Protein AF-0000000070521098 (afdb_homodimer)

InterPro domains:
  IPR007110 Immunoglobulin-like domain [PS50835] (28-117)
  IPR013098 Immunoglobulin I-set [PF07679] (31-108)
  IPR013783 Immunoglobulin-like fold [G3DSA:2.60.40.10] (21-126)
  IPR036179 Immunoglobulin-like domain superfamily [SSF48726] (23-109)

pLDDT: mean 86.85, std 20.37, range [24.05, 98.94]

Radius of gyration: 29.9 Å; Cα contacts (8 Å, |Δi|>4): 584; chains: 2; bounding box: 72×135×80 Å

Solvent-accessible surface area (backbone atoms only — not comparable to full-atom values): 15223 Å² total; per-residue (Å²): 140,84,71,87,72,87,82,69,73,84,76,79,76,75,74,74,74,73,72,72,75,74,70,78,76,64,73,45,41,76,75,38,65,52,58,62,64,48,76,45,49,51,59,40,67,48,72,46,46,28,28,36,42,64,54,66,39,51,74,45,42,28,48,72,85,29,47,54,60,78,33,92,87,35,34,37,67,65,50,92,48,88,40,42,56,20,36,27,35,41,48,32,34,59,91,76,55,45,45,37,34,30,53,28,25,18,26,68,41,86,86,62,73,39,47,38,65,51,71,68,16,38,36,44,47,38,71,78,72,80,123,132,94,88,76,88,76,84,80,84,82,78,78,73,75,74,76,74,72,72,74,74,74,70,78,76,63,73,46,41,77,76,38,65,51,58,63,64,48,75,45,49,49,60,41,68,48,71,47,48,28,29,36,42,63,55,66,38,51,75,45,41,26,48,72,84,30,49,53,60,77,32,93,88,34,34,36,68,66,49,91,48,88,39,40,57,21,39,26,35,41,48,31,36,60,90,75,56,45,45,37,34,29,53,31,26,17,27,70,40,86,87,64,73,38,47,37,64,51,70,67,16,38,37,44,48,38,72,76,70,81,120

Secondary structure (DSSP, 8-state):
-------------------------PPPEEEE---SEEEEETT--EEE--EEET--S-EEEEETTEEE--BTTTEEES---TTB-PEEESS--HHHH-EEEEEEE--SSTTT---EEPPPEEEEEEP----/-------------------------PPPEEEE---SEEEEETT--EEE--EEET--S-EEEEETTEEE--BTTTEEES---TTB-PEEESS--HHHH-EEEEEEE--SSTTT---EEPPPEEEEEEP----

Organism: Lasius niger (NCBI:txid67767)

Foldseek 3Di:
DDDDDDPDDDPPPPPPPPPPPPVPQDFKDWPDFFDQEDEDEAQAKDKGWTFIDSAQFDKWKDFPPHTDDADPQAWDQPDPDRRTNMIIGGRDDPVPHFGWMKIWTDGNDPVSPRTDIDGTHGYHYDYPPPD/DDDDDDPPPDPPPPPPPPPPPPVPQDFKDWPDFFDQEDEDEAQAKDKGWTFIDSAQFDKWKDFPPHTDDADPQAWDQPDPDRRTNMIIGGRDDPVPHFGWMKIWTDGNDPVSPRTDIDGTHGYHYDYDPPD

Nearest PDB structures (foldseek):
  5k6p-assembly1_A  TM=8.963E-01  e=3.033E-06  Homo sapiens
  5y32-assembly1_A  TM=8.344E-01  e=8.819E-07  Mus musculus
  3b43-assembly1_A  TM=8.866E-01  e=7.450E-06  Oryctolagus cuniculus
  4y61-assembly1_A  TM=8.317E-01  e=4.249E-06  Mus musculus
  4yfg-assembly1_A  TM=8.232E-01  e=3.033E-05  Mus musculus

Structure (mmCIF, N/CA/C/O backbone):
data_AF-0000000070521098-model_v1
#
loop_
_entity.id
_entity.type
_entity.pdbx_description
1 polymer 'Irregular chiasm c-roughest protein'
#
loop_
_atom_site.group_PDB
_atom_site.id
_atom_site.type_symbol
_atom_site.label_atom_id
_atom_site.label_alt_id
_atom_site.label_comp_id
_atom_site.label_asym_id
_atom_site.label_entity_id
_atom_site.label_seq_id
_atom_site.pdbx_PDB_ins_code
_atom_site.Cartn_x
_atom_site.Cartn_y
_atom_site.Cartn_z
_atom_site.occupancy
_atom_site.B_iso_or_equiv
_atom_site.auth_seq_id
_atom_site.auth_comp_id
_atom_site.auth_asym_id
_atom_site.auth_atom_id
_atom_site.pdbx_PDB_model_num
ATOM 1 N N . MET A 1 1 ? -1.702 -83.625 22.281 1 24.05 1 MET A N 1
ATOM 2 C CA . MET A 1 1 ? -1.131 -82.312 22.078 1 24.05 1 MET A CA 1
ATOM 3 C C . MET A 1 1 ? -1.772 -81.312 23.016 1 24.05 1 MET A C 1
ATOM 5 O O . MET A 1 1 ? -2.932 -81.438 23.406 1 24.05 1 MET A O 1
ATOM 9 N N . THR A 1 2 ? -1.112 -80.25 23.422 1 30.92 2 THR A N 1
ATOM 10 C CA . THR A 1 2 ? -0.896 -79 24.219 1 30.92 2 THR A CA 1
ATOM 11 C C . THR A 1 2 ? -2.008 -78 23.969 1 30.92 2 THR A C 1
ATOM 13 O O . THR A 1 2 ? -2.678 -78.062 22.938 1 30.92 2 THR A O 1
ATOM 16 N N . LEU A 1 3 ? -2.209 -77.062 24.75 1 38.44 3 LEU A N 1
ATOM 17 C CA . LEU A 1 3 ? -2.795 -75.812 25.312 1 38.44 3 LEU A CA 1
ATOM 18 C C . LEU A 1 3 ? -2.611 -74.625 24.375 1 38.44 3 LEU A C 1
ATOM 20 O O . LEU A 1 3 ? -2.943 -73.5 24.719 1 38.44 3 LEU A O 1
ATOM 24 N N . ASP A 1 4 ? -1.768 -74.688 23.359 1 36.88 4 ASP A N 1
ATOM 25 C CA . ASP A 1 4 ? -1.194 -73.375 23.266 1 36.88 4 ASP A CA 1
ATOM 26 C C . ASP A 1 4 ? -2.289 -72.312 23.188 1 36.88 4 ASP A C 1
ATOM 28 O O . ASP A 1 4 ? -3.271 -72.438 22.469 1 36.88 4 ASP A O 1
ATOM 32 N N . ARG A 1 5 ? -2.389 -71.25 24.078 1 36.22 5 ARG A N 1
ATOM 33 C CA . ARG A 1 5 ? -2.984 -70.062 24.578 1 36.22 5 ARG A CA 1
ATOM 34 C C . ARG A 1 5 ? -3.146 -69 23.453 1 36.22 5 ARG A C 1
ATOM 36 O O . ARG A 1 5 ? -3.572 -67.875 23.703 1 36.22 5 ARG A O 1
ATOM 43 N N . SER A 1 6 ? -2.293 -68.812 22.422 1 38.28 6 SER A N 1
ATOM 44 C CA . SER A 1 6 ? -1.889 -67.438 22.125 1 38.28 6 SER A CA 1
ATOM 45 C C . SER A 1 6 ? -3.1 -66.562 21.859 1 38.28 6 SER A C 1
ATOM 47 O O . SER A 1 6 ? -4.082 -67 21.266 1 38.28 6 SER A O 1
ATOM 49 N N . ILE A 1 7 ? -3.219 -65.25 22.484 1 45.84 7 ILE A N 1
ATOM 50 C CA . ILE A 1 7 ? -3.807 -63.938 22.641 1 45.84 7 ILE A CA 1
ATOM 51 C C . ILE A 1 7 ? -3.898 -63.25 21.281 1 45.84 7 ILE A C 1
ATOM 53 O O . ILE A 1 7 ? -4.117 -62.062 21.203 1 45.84 7 ILE A O 1
ATOM 57 N N . VAL A 1 8 ? -3.338 -63.75 20.203 1 39.22 8 VAL A N 1
ATOM 58 C CA . VAL A 1 8 ? -2.859 -62.781 19.25 1 39.22 8 VAL A CA 1
ATOM 59 C C . VAL A 1 8 ? -4.02 -61.875 18.797 1 39.22 8 VAL A C 1
ATOM 61 O O . VAL A 1 8 ? -3.809 -60.875 18.125 1 39.22 8 VAL A O 1
ATOM 64 N N . ARG A 1 9 ? -5.176 -62.312 18.562 1 40.66 9 ARG A N 1
ATOM 65 C CA . ARG A 1 9 ? -5.75 -61.75 17.328 1 40.66 9 ARG A CA 1
ATOM 66 C C . ARG A 1 9 ? -5.703 -60.25 17.344 1 40.66 9 ARG A C 1
ATOM 68 O O . ARG A 1 9 ? -5.23 -59.625 16.375 1 40.66 9 ARG A O 1
ATOM 75 N N . SER A 1 10 ? -6.93 -59.281 17.609 1 53.72 10 SER A N 1
ATOM 76 C CA . SER A 1 10 ? -7.582 -58.344 16.703 1 53.72 10 SER A CA 1
ATOM 77 C C . SER A 1 10 ? -6.996 -56.969 16.844 1 53.72 10 SER A C 1
ATOM 79 O O . SER A 1 10 ? -7.199 -56.281 17.875 1 53.72 10 SER A O 1
ATOM 81 N N . SER A 1 11 ? -5.809 -56.562 16.625 1 53.16 11 SER A N 1
ATOM 82 C CA . SER A 1 11 ? -5.527 -55.125 16.656 1 53.16 11 SER A CA 1
ATOM 83 C C . SER A 1 11 ? -6.559 -54.344 15.859 1 53.16 11 SER A C 1
ATOM 85 O O . SER A 1 11 ? -6.82 -54.656 14.695 1 53.16 11 SER A O 1
ATOM 87 N N . ILE A 1 12 ? -7.527 -53.719 16.312 1 57.03 12 ILE A N 1
ATOM 88 C CA . ILE A 1 12 ? -8.297 -52.562 15.844 1 57.03 12 ILE A CA 1
ATOM 89 C C . ILE A 1 12 ? -7.375 -51.594 15.117 1 57.03 12 ILE A C 1
ATOM 91 O O . ILE A 1 12 ? -6.469 -51 15.719 1 57.03 12 ILE A O 1
ATOM 95 N N . LEU A 1 13 ? -6.965 -51.844 13.859 1 52.81 13 LEU A N 1
ATOM 96 C CA . LEU A 1 13 ? -6.445 -50.812 12.992 1 52.81 13 LEU A CA 1
ATOM 97 C C . LEU A 1 13 ? -7.23 -49.5 13.172 1 52.81 13 LEU A C 1
ATOM 99 O O . LEU A 1 13 ? -8.414 -49.438 12.836 1 52.81 13 LEU A O 1
ATOM 103 N N . LEU A 1 14 ? -6.887 -48.75 14.094 1 55.81 14 LEU A N 1
ATOM 104 C CA . LEU A 1 14 ? -7.262 -47.344 14.148 1 55.81 14 LEU A CA 1
ATOM 105 C C . LEU A 1 14 ? -7.09 -46.656 12.781 1 55.81 14 LEU A C 1
ATOM 107 O O . LEU A 1 14 ? -5.965 -46.375 12.375 1 55.81 14 LEU A O 1
ATOM 111 N N . PHE A 1 15 ? -7.895 -46.969 11.797 1 57.88 15 PHE A N 1
ATOM 112 C CA . PHE A 1 15 ? -8.008 -46.094 10.648 1 57.88 15 PHE A CA 1
ATOM 113 C C . PHE A 1 15 ? -8.016 -44.625 11.094 1 57.88 15 PHE A C 1
ATOM 115 O O . PHE A 1 15 ? -9.039 -44.125 11.555 1 57.88 15 PHE A O 1
ATOM 122 N N . VAL A 1 16 ? -6.941 -44.094 11.555 1 54.34 16 VAL A N 1
ATOM 123 C CA . VAL A 1 16 ? -6.805 -42.656 11.648 1 54.34 16 VAL A CA 1
ATOM 124 C C . VAL A 1 16 ? -7.105 -42 10.289 1 54.34 16 VAL A C 1
ATOM 126 O O . VAL A 1 16 ? -6.266 -42.031 9.391 1 54.34 16 VAL A O 1
ATOM 129 N N . ALA A 1 17 ? -8.422 -42.094 9.781 1 55.03 17 ALA A N 1
ATOM 130 C CA . ALA A 1 17 ? -8.883 -41.156 8.766 1 55.03 17 ALA A CA 1
ATOM 131 C C . ALA A 1 17 ? -8.258 -39.781 8.977 1 55.03 17 ALA A C 1
ATOM 133 O O . ALA A 1 17 ? -8.656 -39.031 9.875 1 55.03 17 ALA A O 1
ATOM 134 N N . CYS A 1 18 ? -7.004 -39.5 8.742 1 56.59 18 CYS A N 1
ATOM 135 C CA . CYS A 1 18 ? -6.445 -38.156 8.57 1 56.59 18 CYS A CA 1
ATOM 136 C C . CYS A 1 18 ? -7.371 -37.281 7.73 1 56.59 18 CYS A C 1
ATOM 138 O O . CYS A 1 18 ? -7.395 -37.406 6.504 1 56.59 18 CYS A O 1
ATOM 140 N N . THR A 1 19 ? -8.648 -37.094 8.117 1 57.31 19 THR A N 1
ATOM 141 C CA . THR A 1 19 ? -9.391 -35.969 7.512 1 57.31 19 THR A CA 1
ATOM 142 C C . THR A 1 19 ? -8.469 -34.781 7.273 1 57.31 19 THR A C 1
ATOM 144 O O . THR A 1 19 ? -8 -34.156 8.227 1 57.31 19 THR A O 1
ATOM 147 N N . TRP A 1 20 ? -7.484 -34.844 6.266 1 54.84 20 TRP A N 1
ATOM 148 C CA . TRP A 1 20 ? -6.891 -33.625 5.738 1 54.84 20 TRP A CA 1
ATOM 149 C C . TRP A 1 20 ? -7.906 -32.5 5.73 1 54.84 20 TRP A C 1
ATOM 151 O O . TRP A 1 20 ? -8.906 -32.562 5.012 1 54.84 20 TRP A O 1
ATOM 161 N N . CYS A 1 21 ? -8.273 -31.859 6.816 1 53.12 21 CYS A N 1
ATOM 162 C CA . CYS A 1 21 ? -9.008 -30.594 6.832 1 53.12 21 CYS A CA 1
ATOM 163 C C . CYS A 1 21 ? -8.523 -29.672 5.719 1 53.12 21 CYS A C 1
ATOM 165 O O . CYS A 1 21 ? -7.438 -29.094 5.805 1 53.12 21 CYS A O 1
ATOM 167 N N . ASN A 1 22 ? -8.75 -30.047 4.465 1 57.38 22 ASN A N 1
ATOM 168 C CA . ASN A 1 22 ? -8.617 -29.031 3.43 1 57.38 22 ASN A CA 1
ATOM 169 C C . ASN A 1 22 ? -9.273 -27.719 3.85 1 57.38 22 ASN A C 1
ATOM 171 O O . ASN A 1 22 ? -10.492 -27.547 3.725 1 57.38 22 ASN A O 1
ATOM 175 N N . SER A 1 23 ? -8.828 -27.109 4.898 1 58.94 23 SER A N 1
ATOM 176 C CA . SER A 1 23 ? -9.32 -25.766 5.18 1 58.94 23 SER A CA 1
ATOM 177 C C . SER A 1 23 ? -9.398 -24.938 3.902 1 58.94 23 SER A C 1
ATOM 179 O O . SER A 1 23 ? -8.375 -24.656 3.273 1 58.94 23 SER A O 1
ATOM 181 N N . VAL A 1 24 ? -10.438 -25.031 3.178 1 62.53 24 VAL A N 1
ATOM 182 C CA . VAL A 1 24 ? -10.695 -24.125 2.064 1 62.53 24 VAL A CA 1
ATOM 183 C C . VAL A 1 24 ? -10.516 -22.672 2.523 1 62.53 24 VAL A C 1
ATOM 185 O O . VAL A 1 24 ? -11.289 -22.188 3.35 1 62.53 24 VAL A O 1
ATOM 188 N N . VAL A 1 25 ? -9.32 -22.234 2.578 1 73.19 25 VAL A N 1
ATOM 189 C CA . VAL A 1 25 ? -9.117 -20.812 2.891 1 73.19 25 VAL A CA 1
ATOM 190 C C . VAL A 1 25 ? -9.703 -19.953 1.78 1 73.19 25 VAL A C 1
ATOM 192 O O . VAL A 1 25 ? -9.312 -20.078 0.616 1 73.19 25 VAL A O 1
ATOM 195 N N . GLY A 1 26 ? -10.805 -19.203 2.061 1 85.94 26 GLY A N 1
ATOM 196 C CA . GLY A 1 26 ? -11.484 -18.359 1.099 1 85.94 26 GLY A CA 1
ATOM 197 C C . GLY A 1 26 ? -10.617 -17.234 0.557 1 85.94 26 GLY A C 1
ATOM 198 O O . GLY A 1 26 ? -9.547 -16.953 1.102 1 85.94 26 GLY A O 1
ATOM 199 N N . GLU A 1 27 ? -10.984 -16.719 -0.645 1 94.5 27 GLU A N 1
ATOM 200 C CA . GLU A 1 27 ? -10.367 -15.523 -1.229 1 94.5 27 GLU A CA 1
ATOM 201 C C . GLU A 1 27 ? -10.75 -14.266 -0.456 1 94.5 27 GLU A C 1
ATOM 203 O O . GLU A 1 27 ? -11.883 -14.141 0.012 1 94.5 27 GLU A O 1
ATOM 208 N N . GLN A 1 28 ? -9.812 -13.383 -0.288 1 97.5 28 GLN A N 1
ATOM 209 C CA . GLN A 1 28 ? -10.117 -12.109 0.356 1 97.5 28 GLN A CA 1
ATOM 210 C C . GLN A 1 28 ? -11.125 -11.305 -0.462 1 97.5 28 GLN A C 1
ATOM 212 O O . GLN A 1 28 ? -11.039 -11.266 -1.691 1 97.5 28 GLN A O 1
ATOM 217 N N . GLN A 1 29 ? -12.039 -10.656 0.168 1 97.94 29 GLN A N 1
ATOM 218 C CA . GLN A 1 29 ? -13.008 -9.797 -0.509 1 97.94 29 GLN A CA 1
ATOM 219 C C . GLN A 1 29 ? -13.477 -8.672 0.406 1 97.94 29 GLN A C 1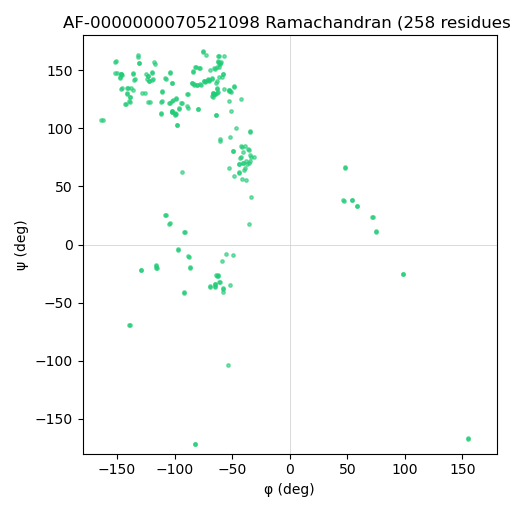
ATOM 221 O O . GLN A 1 29 ? -13.57 -8.852 1.622 1 97.94 29 GLN A O 1
ATOM 226 N N . PHE A 1 30 ? -13.773 -7.531 -0.225 1 98.56 30 PHE A N 1
ATOM 227 C CA . PHE A 1 30 ? -14.336 -6.438 0.557 1 98.56 30 PHE A CA 1
ATOM 228 C C . PHE A 1 30 ? -15.727 -6.801 1.069 1 98.56 30 PHE A C 1
ATOM 230 O O . PHE A 1 30 ? -16.562 -7.305 0.314 1 98.56 30 PHE A O 1
ATOM 237 N N . ILE A 1 31 ? -15.891 -6.594 2.287 1 98.38 31 ILE A N 1
ATOM 238 C CA . ILE A 1 31 ? -17.234 -6.605 2.855 1 98.38 31 ILE A CA 1
ATOM 239 C C . ILE A 1 31 ? -17.812 -5.188 2.852 1 98.38 31 ILE A C 1
ATOM 241 O O . ILE A 1 31 ? -18.984 -4.988 2.566 1 98.38 31 ILE A O 1
ATOM 245 N N . GLU A 1 32 ? -16.938 -4.273 3.215 1 98.62 32 GLU A N 1
ATOM 246 C CA . GLU A 1 32 ? -17.266 -2.852 3.209 1 98.62 32 GLU A CA 1
ATOM 247 C C . GLU A 1 32 ? -16.125 -2.021 2.619 1 98.62 32 GLU A C 1
ATOM 249 O O . GLU A 1 32 ? -14.953 -2.27 2.91 1 98.62 32 GLU A O 1
ATOM 254 N N . LYS A 1 33 ? -16.469 -1.071 1.69 1 98.81 33 LYS A N 1
ATOM 255 C CA . LYS A 1 33 ? -15.547 -0.111 1.092 1 98.81 33 LYS A CA 1
ATOM 256 C C . LYS A 1 33 ? -15.93 1.32 1.458 1 98.81 33 LYS A C 1
ATOM 258 O O . LYS A 1 33 ? -17.062 1.586 1.837 1 98.81 33 LYS A O 1
ATOM 263 N N . PRO A 1 34 ? -14.898 2.199 1.418 1 98.75 34 PRO A N 1
ATOM 264 C CA . PRO A 1 34 ? -15.305 3.59 1.628 1 98.75 34 PRO A CA 1
ATOM 265 C C . PRO A 1 34 ? -16.312 4.07 0.59 1 98.75 34 PRO A C 1
ATOM 267 O O . PRO A 1 34 ? -16.281 3.641 -0.565 1 98.75 34 PRO A O 1
ATOM 270 N N . PRO A 1 35 ? -17.25 4.906 1.051 1 98.5 35 PRO A N 1
ATOM 271 C CA . PRO A 1 35 ? -18.172 5.453 0.048 1 98.5 35 PRO A CA 1
ATOM 272 C C . PRO A 1 35 ? -17.438 6.262 -1.029 1 98.5 35 PRO A C 1
ATOM 274 O O . PRO A 1 35 ? -16.359 6.801 -0.782 1 98.5 3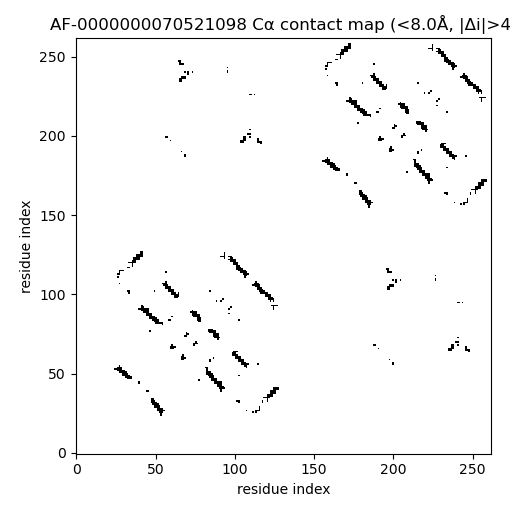5 PRO A O 1
ATOM 277 N N . LEU A 1 36 ? -18.031 6.406 -2.232 1 98.69 36 LEU A N 1
ATOM 278 C CA . LEU A 1 36 ? -17.422 7.09 -3.367 1 98.69 36 LEU A CA 1
ATOM 279 C C . LEU A 1 36 ? -17.203 8.57 -3.059 1 98.69 36 LEU A C 1
ATOM 281 O O . LEU A 1 36 ? -16.328 9.203 -3.652 1 98.69 36 LEU A O 1
ATOM 285 N N . TYR A 1 37 ? -18.047 9.055 -2.154 1 98.81 37 TYR A N 1
ATOM 286 C CA . TYR A 1 37 ? -17.969 10.469 -1.777 1 98.81 37 TYR A CA 1
ATOM 287 C C . TYR A 1 37 ? -18.328 10.656 -0.307 1 98.81 37 TYR A C 1
ATOM 289 O O . TYR A 1 37 ? -19.297 10.062 0.185 1 98.81 37 TYR A O 1
ATOM 297 N N . GLN A 1 38 ? -17.516 11.453 0.404 1 98.5 38 GLN A N 1
ATOM 298 C CA . GLN A 1 38 ? -17.766 11.844 1.786 1 98.5 38 GLN A CA 1
ATOM 299 C C . GLN A 1 38 ? -17.281 13.258 2.053 1 98.5 38 GLN A C 1
ATOM 301 O O . GLN A 1 38 ? -16.25 13.68 1.51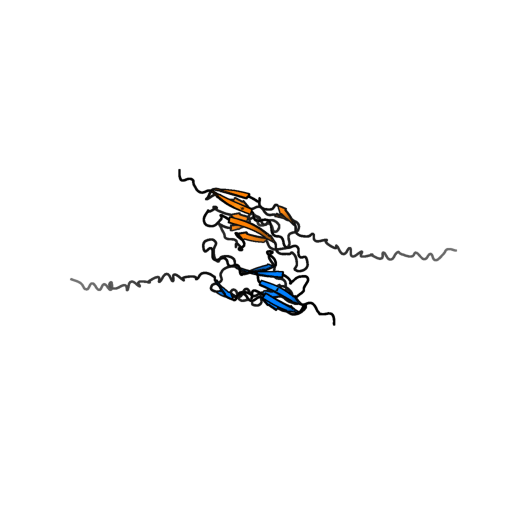 1 98.5 38 GLN A O 1
ATOM 306 N N . GLU A 1 39 ? -17.969 13.992 2.896 1 98.56 39 GLU A N 1
ATOM 307 C CA . GLU A 1 39 ? -17.531 15.312 3.359 1 98.56 39 GLU A CA 1
ATOM 308 C C . GLU A 1 39 ? -17.344 15.328 4.871 1 98.56 39 GLU A C 1
ATOM 310 O O . GLU A 1 39 ? -18.047 14.633 5.602 1 98.56 39 GLU A O 1
ATOM 315 N N . VAL A 1 40 ? -16.422 16.125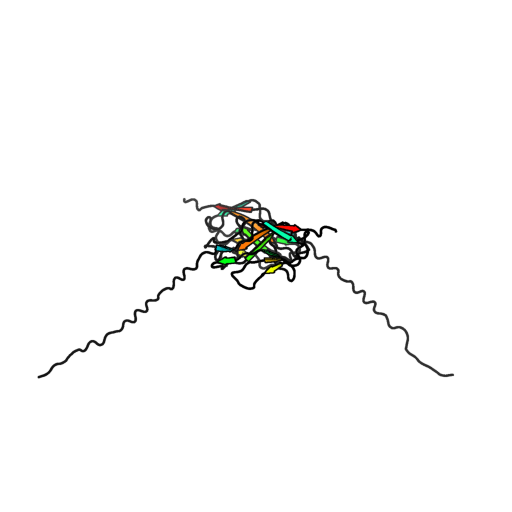 5.277 1 98.69 40 VAL A N 1
ATOM 316 C CA . VAL A 1 40 ? -16.172 16.281 6.707 1 98.69 40 VAL A CA 1
ATOM 317 C C . VAL A 1 40 ? -15.719 17.719 6.984 1 98.69 40 VAL A C 1
ATOM 319 O O . VAL A 1 40 ? -15.031 18.328 6.16 1 98.69 40 VAL A O 1
ATOM 322 N N . SER A 1 41 ? -16.125 18.266 8.094 1 98.12 41 SER A N 1
ATOM 323 C CA . SER A 1 41 ? -15.672 19.609 8.484 1 98.12 41 SER A CA 1
ATOM 324 C C . SER A 1 41 ? -14.227 19.578 8.977 1 98.12 41 SER A C 1
ATOM 326 O O . SER A 1 41 ? -13.828 18.672 9.711 1 98.12 41 SER A O 1
ATOM 328 N N . SER A 1 42 ? -13.5 20.672 8.562 1 97.94 42 SER A N 1
ATOM 329 C CA . SER A 1 42 ? -12.141 20.797 9.078 1 97.94 42 SER A CA 1
ATOM 330 C C . SER A 1 42 ? -12.117 20.719 10.602 1 97.94 42 SER A C 1
ATOM 332 O O . SER A 1 42 ? -12.961 21.297 11.273 1 97.94 42 SER A O 1
ATOM 334 N N . GLY A 1 43 ? -11.172 19.891 11.117 1 97.94 43 GLY A N 1
ATOM 335 C CA . GLY A 1 43 ? -11.031 19.75 12.555 1 97.94 43 GLY A CA 1
ATOM 336 C C . GLY A 1 43 ? -11.719 18.516 13.109 1 97.94 43 GLY A C 1
ATOM 337 O O . GLY A 1 43 ? -11.422 18.078 14.219 1 97.94 43 GLY A O 1
ATOM 338 N N . ASP A 1 44 ? -12.773 17.984 12.43 1 98.5 44 ASP A N 1
ATOM 339 C CA . ASP A 1 44 ? -13.492 16.812 12.883 1 98.5 44 ASP A CA 1
ATOM 340 C C . ASP A 1 44 ? -12.758 15.531 12.492 1 98.5 44 ASP A C 1
ATOM 342 O O . ASP A 1 44 ? -12 15.508 11.516 1 98.5 44 ASP A O 1
ATOM 346 N N . ASP A 1 45 ? -12.984 14.492 13.289 1 98.75 45 ASP A N 1
ATOM 347 C CA . ASP A 1 45 ? -12.508 13.172 12.906 1 98.75 45 ASP A CA 1
ATOM 348 C C . ASP A 1 45 ? -13.414 12.539 11.859 1 98.75 45 ASP A C 1
ATOM 350 O O . ASP A 1 45 ? -14.609 12.82 11.812 1 98.75 45 ASP A O 1
ATOM 354 N N . VAL A 1 46 ? -12.883 11.703 11.055 1 98.81 46 VAL A N 1
ATOM 355 C CA . VAL A 1 46 ? -13.68 10.977 10.078 1 98.81 46 VAL A CA 1
ATOM 356 C C . VAL A 1 46 ? -13.094 9.586 9.859 1 98.81 46 VAL A C 1
ATOM 358 O O . VAL A 1 46 ? -11.875 9.398 9.961 1 98.81 46 VAL A O 1
ATOM 361 N N . GLN A 1 47 ? -13.938 8.641 9.602 1 98.81 47 GLN A N 1
ATOM 362 C CA . GLN A 1 47 ? -13.5 7.285 9.281 1 98.81 47 GLN A CA 1
ATOM 363 C C . GLN A 1 47 ? -13.773 6.945 7.824 1 98.81 47 GLN A C 1
ATOM 365 O O . GLN A 1 47 ? -14.859 7.238 7.305 1 98.81 47 GLN A O 1
ATOM 370 N N . LEU A 1 48 ? -12.812 6.414 7.18 1 98.88 48 LEU A N 1
ATOM 371 C CA . LEU A 1 48 ? -13.008 5.754 5.895 1 98.88 48 LEU A CA 1
ATOM 372 C C . LEU A 1 48 ? -13.117 4.242 6.07 1 98.88 48 LEU A C 1
ATOM 374 O O . LEU A 1 48 ? -12.109 3.557 6.242 1 98.88 48 LEU A O 1
ATOM 378 N N . ARG A 1 49 ? -14.32 3.744 6 1 98.69 49 ARG A N 1
ATOM 379 C CA . ARG A 1 49 ? -14.609 2.354 6.34 1 98.69 49 ARG A CA 1
ATOM 380 C C . ARG A 1 49 ? -14.094 1.408 5.262 1 98.69 49 ARG A C 1
ATOM 382 O O . ARG A 1 49 ? -14.219 1.688 4.066 1 98.69 49 ARG A O 1
ATOM 389 N N . CYS A 1 50 ? -13.562 0.303 5.684 1 98.81 50 CYS A N 1
ATOM 390 C CA . CYS A 1 50 ? -13.023 -0.736 4.812 1 98.81 50 CYS A CA 1
ATOM 391 C C . CYS A 1 50 ? -12.844 -2.045 5.574 1 98.81 50 CYS A C 1
ATOM 393 O O . CYS A 1 50 ? -11.953 -2.16 6.418 1 98.81 50 CYS A O 1
ATOM 395 N N . THR A 1 51 ? -13.656 -2.994 5.332 1 98.75 51 THR A N 1
ATOM 396 C CA . THR A 1 51 ? -13.555 -4.297 5.984 1 98.75 51 THR A CA 1
ATOM 397 C C . THR A 1 51 ? -13.438 -5.41 4.949 1 98.75 51 THR A C 1
ATOM 399 O O . THR A 1 51 ? -14.039 -5.328 3.873 1 98.75 51 THR A O 1
ATOM 402 N N . VAL A 1 52 ? -12.688 -6.414 5.27 1 98.5 52 VAL A N 1
ATOM 403 C CA . VAL A 1 52 ? -12.336 -7.453 4.309 1 98.5 52 VAL A CA 1
ATOM 404 C C . VAL A 1 52 ? -12.641 -8.828 4.898 1 98.5 52 VAL A C 1
ATOM 406 O O . VAL A 1 52 ? -12.25 -9.125 6.027 1 98.5 52 VAL A O 1
ATOM 409 N N . GLN A 1 53 ? -13.312 -9.617 4.168 1 97.62 53 GLN A N 1
ATOM 410 C CA . GLN A 1 53 ? -13.547 -11.016 4.512 1 97.62 53 GLN A CA 1
ATOM 411 C C . GLN A 1 53 ? -12.344 -11.883 4.145 1 97.62 53 GLN A C 1
ATOM 413 O O . GLN A 1 53 ? -11.742 -11.711 3.08 1 97.62 53 GLN A O 1
ATOM 418 N N . ASP A 1 54 ? -11.945 -12.875 5.117 1 96.88 54 ASP A N 1
ATOM 419 C CA . ASP A 1 54 ? -10.859 -13.828 4.91 1 96.88 54 ASP A CA 1
ATOM 420 C C . ASP A 1 54 ? -9.539 -13.102 4.648 1 96.88 54 ASP A C 1
ATOM 422 O O . ASP A 1 54 ? -8.758 -13.508 3.783 1 96.88 54 ASP A O 1
ATOM 426 N N . LYS A 1 55 ? -9.375 -12.008 5.238 1 97.44 55 LYS A N 1
ATOM 427 C CA . LYS A 1 55 ? -8.195 -11.188 5.008 1 97.44 55 LYS A CA 1
ATOM 428 C C . LYS A 1 55 ? -6.93 -11.898 5.492 1 97.44 55 LYS A C 1
ATOM 430 O O . LYS A 1 55 ? -6.855 -12.32 6.648 1 97.44 55 LYS A O 1
ATOM 435 N N . ARG A 1 56 ? -5.941 -11.977 4.68 1 96.81 56 ARG A N 1
ATOM 436 C CA . ARG A 1 56 ? -4.648 -12.547 5.047 1 96.81 56 ARG A CA 1
ATOM 437 C C . ARG A 1 56 ? -3.51 -11.594 4.688 1 96.81 56 ARG A C 1
ATOM 439 O O . ARG A 1 56 ? -2.408 -11.703 5.234 1 96.81 56 ARG A O 1
ATOM 446 N N . GLY A 1 57 ? -3.828 -10.672 3.719 1 97.38 57 GLY A N 1
ATOM 447 C CA . GLY A 1 57 ? -2.826 -9.695 3.322 1 97.38 57 GLY A CA 1
ATOM 448 C C . GLY A 1 57 ? -2.754 -8.5 4.254 1 97.38 57 GLY A C 1
ATOM 449 O O . GLY A 1 57 ? -3.322 -8.523 5.348 1 97.38 57 GLY A O 1
ATOM 450 N N . GLN A 1 58 ? -1.984 -7.516 3.846 1 97 58 GLN A N 1
ATOM 451 C CA . GLN A 1 58 ? -1.765 -6.312 4.641 1 97 58 GLN A CA 1
ATOM 452 C C . GLN A 1 58 ? -2.596 -5.148 4.113 1 97 58 GLN A C 1
ATOM 454 O O . GLN A 1 58 ? -2.713 -4.961 2.9 1 97 58 GLN A O 1
ATOM 459 N N . CYS A 1 59 ? -3.166 -4.395 5.031 1 98.25 59 CYS A N 1
ATOM 460 C CA . CYS A 1 59 ? -3.928 -3.199 4.684 1 98.25 59 CYS A CA 1
ATOM 461 C C . CYS A 1 59 ? -2.998 -2.041 4.348 1 98.25 59 CYS A C 1
ATOM 463 O O . CYS A 1 59 ? -2.01 -1.808 5.043 1 98.25 59 CYS A O 1
ATOM 465 N N . ILE A 1 60 ? -3.361 -1.319 3.295 1 98 60 ILE A N 1
ATOM 466 C CA . ILE A 1 60 ? -2.625 -0.138 2.859 1 98 60 ILE A CA 1
ATOM 467 C C . ILE A 1 60 ? -3.604 0.947 2.414 1 98 60 ILE A C 1
ATOM 469 O O . ILE A 1 60 ? -4.59 0.66 1.731 1 98 60 ILE A O 1
ATOM 473 N N . TRP A 1 61 ? -3.371 2.111 2.836 1 98.56 61 TRP A N 1
ATOM 474 C CA . TRP A 1 61 ? -4.148 3.234 2.326 1 98.56 61 TRP A CA 1
ATOM 475 C C . TRP A 1 61 ? -3.307 4.105 1.401 1 98.56 61 TRP A C 1
ATOM 477 O O . TRP A 1 61 ? -2.119 4.324 1.653 1 98.56 61 TRP A O 1
ATOM 487 N N . GLN A 1 62 ? -3.957 4.566 0.39 1 98.38 62 GLN A N 1
ATOM 488 C CA . GLN A 1 62 ? -3.359 5.559 -0.497 1 98.38 62 GLN A CA 1
ATOM 489 C C . GLN A 1 62 ? -4.227 6.809 -0.586 1 98.38 62 GLN A C 1
ATOM 491 O O . GLN A 1 62 ? -5.453 6.734 -0.464 1 98.38 62 GLN A O 1
ATOM 496 N N . LYS A 1 63 ? -3.564 7.879 -0.706 1 98.62 63 LYS A N 1
ATOM 497 C CA . LYS A 1 63 ? -4.215 9.133 -1.073 1 98.62 63 LYS A CA 1
ATOM 498 C C . LYS A 1 63 ? -3.619 9.703 -2.355 1 98.62 63 LYS A C 1
ATOM 500 O O . LYS A 1 63 ? -2.404 9.906 -2.449 1 98.62 63 LYS A O 1
ATOM 505 N N . ASP A 1 64 ? -4.5 9.922 -3.369 1 97.81 64 ASP A N 1
ATOM 506 C CA . ASP A 1 64 ? -4.059 10.453 -4.656 1 97.81 64 ASP A CA 1
ATOM 507 C C . ASP A 1 64 ? -2.932 9.609 -5.242 1 97.81 64 ASP A C 1
ATOM 509 O O . ASP A 1 64 ? -1.928 10.148 -5.715 1 97.81 64 ASP A O 1
ATOM 513 N N . ARG A 1 65 ? -3.002 8.344 -5.09 1 96.44 65 ARG A N 1
ATOM 514 C CA . ARG A 1 65 ? -2.141 7.324 -5.676 1 96.44 65 ARG A CA 1
ATOM 515 C C . ARG A 1 65 ? -0.758 7.34 -5.035 1 96.44 65 ARG A C 1
ATOM 517 O O . ARG A 1 65 ? 0.215 6.875 -5.633 1 96.44 65 ARG A O 1
ATOM 524 N N . ARG A 1 66 ? -0.725 7.844 -3.859 1 97.69 66 ARG A N 1
ATOM 525 C CA . ARG A 1 66 ? 0.469 7.766 -3.023 1 97.69 66 ARG A CA 1
ATOM 526 C C . ARG A 1 66 ? 0.167 7.07 -1.7 1 97.69 66 ARG A C 1
ATOM 528 O O . ARG A 1 66 ? -0.89 7.289 -1.104 1 97.69 66 ARG A O 1
ATOM 535 N N . PRO A 1 67 ? 1.121 6.211 -1.218 1 98.38 67 PRO A N 1
ATOM 536 C CA . PRO A 1 67 ? 0.85 5.484 0.023 1 98.38 67 PRO A CA 1
ATOM 537 C C . PRO A 1 67 ? 0.87 6.387 1.254 1 98.38 67 PRO A C 1
ATOM 539 O O . PRO A 1 67 ? 1.682 7.312 1.331 1 98.38 67 PRO A O 1
ATOM 542 N N . VAL A 1 68 ? 0.003 6.121 2.141 1 98.56 68 VAL A N 1
ATOM 543 C CA . VAL A 1 68 ? -0.096 6.879 3.383 1 98.56 68 VAL A CA 1
ATOM 544 C C . VAL A 1 68 ? 0.323 6.004 4.562 1 98.56 68 VAL A C 1
ATOM 546 O O . VAL A 1 68 ? -0.211 4.906 4.75 1 98.56 68 VAL A O 1
ATOM 549 N N . GLY A 1 69 ? 1.289 6.449 5.281 1 97.75 69 GLY A N 1
ATOM 550 C CA . GLY A 1 69 ? 1.666 5.758 6.504 1 97.75 69 GLY A CA 1
ATOM 551 C C . GLY A 1 69 ? 0.817 6.152 7.695 1 97.75 69 GLY A C 1
ATOM 552 O O . GLY A 1 69 ? 0.371 7.297 7.797 1 97.75 69 GLY A O 1
ATOM 553 N N . MET A 1 70 ? 0.654 5.195 8.594 1 97.5 70 MET A N 1
ATOM 554 C CA . MET A 1 70 ? -0.045 5.488 9.836 1 97.5 70 MET A CA 1
ATOM 555 C C . MET A 1 70 ? 0.765 6.453 10.703 1 97.5 70 MET A C 1
ATOM 557 O O . MET A 1 70 ? 1.997 6.414 10.695 1 97.5 70 MET A O 1
ATOM 561 N N . HIS A 1 71 ? 0.005 7.309 11.336 1 97.5 71 HIS A N 1
ATOM 562 C CA . HIS A 1 71 ? 0.601 8.336 12.18 1 97.5 71 HIS A CA 1
ATOM 563 C C . HIS A 1 71 ? -0.242 8.578 13.43 1 97.5 71 HIS A C 1
ATOM 565 O O . HIS A 1 71 ? -1.397 9 13.328 1 97.5 71 HIS A O 1
ATOM 571 N N . PRO A 1 72 ? 0.432 8.359 14.594 1 96.62 72 PRO A N 1
ATOM 572 C CA . PRO A 1 72 ? -0.339 8.648 15.812 1 96.62 72 PRO A CA 1
ATOM 573 C C . PRO A 1 72 ? -0.954 10.047 15.797 1 96.62 72 PRO A C 1
ATOM 575 O O . PRO A 1 72 ? -0.294 11.016 15.406 1 96.62 72 PRO A O 1
ATOM 578 N N . GLU A 1 73 ? -2.227 10.117 16.125 1 97.19 73 GLU A N 1
ATOM 579 C CA . GLU A 1 73 ? -2.992 11.344 16.281 1 97.19 73 GLU A CA 1
ATOM 580 C C . GLU A 1 73 ? -3.326 11.969 14.938 1 97.19 73 GLU A C 1
ATOM 582 O O . GLU A 1 73 ? -3.73 13.133 14.867 1 97.19 73 GLU A O 1
ATOM 587 N N . LYS A 1 74 ? -3.111 11.273 13.859 1 98.69 74 LYS A N 1
ATOM 588 C CA . LYS A 1 74 ? -3.486 11.82 12.562 1 98.69 74 LYS A CA 1
ATOM 589 C C . LYS A 1 74 ? -4.121 10.75 11.68 1 98.69 74 LYS A C 1
ATOM 591 O O . LYS A 1 74 ? -5.293 10.859 11.312 1 98.69 74 LYS A O 1
ATOM 596 N N . TYR A 1 75 ? -3.32 9.727 11.203 1 98.62 75 TYR A N 1
ATOM 597 C CA . TYR A 1 75 ? -3.795 8.57 10.453 1 98.62 75 TYR A CA 1
ATOM 598 C C . TYR A 1 75 ? -3.656 7.293 11.273 1 98.62 75 TYR A C 1
ATOM 600 O O . TYR A 1 75 ? -2.545 6.801 11.484 1 98.62 75 TYR A O 1
ATOM 608 N N . GLU A 1 76 ? -4.836 6.699 11.648 1 98.44 76 GLU A N 1
ATOM 609 C CA . GLU A 1 76 ? -4.812 5.551 12.547 1 98.44 76 GLU A CA 1
ATOM 610 C C . GLU A 1 76 ? -5.777 4.465 12.078 1 98.44 76 GLU A C 1
ATOM 612 O O . GLU A 1 76 ? -6.801 4.758 11.461 1 98.44 76 GLU A O 1
ATOM 617 N N . TRP A 1 77 ? -5.359 3.209 12.359 1 98.38 77 TRP A N 1
ATOM 618 C CA . TRP A 1 77 ? -6.363 2.162 12.211 1 98.38 77 TRP A CA 1
ATOM 619 C C . TRP A 1 77 ? -7.516 2.367 13.188 1 98.38 77 TRP A C 1
ATOM 621 O O . TRP A 1 77 ? -7.293 2.611 14.375 1 98.38 77 TRP A O 1
ATOM 631 N N . ALA A 1 78 ? -8.734 2.305 12.633 1 97.94 78 ALA A N 1
ATOM 632 C CA . ALA A 1 78 ? -9.898 2.533 13.484 1 97.94 78 ALA A CA 1
ATOM 633 C C . ALA A 1 78 ? -10.023 1.444 14.547 1 97.94 78 ALA A C 1
ATOM 635 O O . ALA A 1 78 ? -10.5 1.702 15.656 1 97.94 78 ALA A O 1
ATOM 636 N N . SER A 1 79 ? -9.641 0.266 14.023 1 93.31 79 SER A N 1
ATOM 637 C CA . SER A 1 79 ? -9.695 -0.842 14.969 1 93.31 79 SER A CA 1
ATOM 638 C C . SER A 1 79 ? -8.406 -1.658 14.945 1 93.31 79 SER A C 1
ATOM 640 O O . SER A 1 79 ? -7.551 -1.44 14.086 1 93.31 79 SER A O 1
ATOM 642 N N . GLY A 1 80 ? -8.133 -2.398 15.836 1 82.44 80 GLY A N 1
ATOM 643 C CA . GLY A 1 80 ? -6.969 -3.273 15.898 1 82.44 80 GLY A CA 1
ATOM 644 C C . GLY A 1 80 ? -7.238 -4.664 15.352 1 82.44 80 GLY A C 1
ATOM 645 O O . GLY A 1 80 ? -6.387 -5.551 15.445 1 82.44 80 GLY A O 1
ATOM 646 N N . ARG A 1 81 ? -8.383 -4.785 14.711 1 86.31 81 ARG A N 1
ATOM 647 C CA . ARG A 1 81 ? -8.719 -6.098 14.164 1 86.31 81 ARG A CA 1
ATOM 648 C C . ARG A 1 81 ? -8.086 -6.293 12.789 1 86.31 81 ARG A C 1
ATOM 650 O O . ARG A 1 81 ? -8.125 -5.395 11.945 1 86.31 81 ARG A O 1
ATOM 657 N N . GLY A 1 82 ? -7.578 -7.465 12.531 1 86.69 82 GLY A N 1
ATOM 658 C CA . GLY A 1 82 ? -6.855 -7.785 11.305 1 86.69 82 GLY A CA 1
ATOM 659 C C . GLY A 1 82 ? -7.703 -7.637 10.055 1 86.69 82 GLY A C 1
ATOM 660 O O . GLY A 1 82 ? -7.199 -7.25 9 1 86.69 82 GLY A O 1
ATOM 661 N N . SER A 1 83 ? -9.016 -7.91 10.188 1 94.44 83 SER A N 1
ATOM 662 C CA . SER A 1 83 ? -9.906 -7.879 9.031 1 94.44 83 SER A CA 1
ATOM 663 C C . SER A 1 83 ? -10.461 -6.477 8.789 1 94.44 83 SER A C 1
ATOM 665 O O . SER A 1 83 ? -11.117 -6.223 7.781 1 94.44 83 SER A O 1
ATOM 667 N N . ASP A 1 84 ? -10.25 -5.676 9.711 1 98.38 84 ASP A N 1
ATOM 668 C CA . ASP A 1 84 ? -10.734 -4.305 9.633 1 98.38 84 ASP A CA 1
ATOM 669 C C . ASP A 1 84 ? -9.625 -3.348 9.211 1 98.38 84 ASP A C 1
ATOM 671 O O . ASP A 1 84 ? -8.711 -3.061 10 1 98.38 84 ASP A O 1
ATOM 675 N N . CYS A 1 85 ? -9.742 -2.76 7.938 1 98.62 85 CYS A N 1
ATOM 676 C CA . CYS A 1 85 ? -8.758 -1.855 7.355 1 98.62 85 CYS A CA 1
ATOM 677 C C . CYS A 1 85 ? -9.242 -0.411 7.418 1 98.62 85 CYS A C 1
ATOM 679 O O . CYS A 1 85 ? -8.711 0.456 6.719 1 98.62 85 CYS A O 1
ATOM 681 N N . THR A 1 86 ? -10.203 -0.134 8.273 1 98.88 86 THR A N 1
ATOM 682 C CA . THR A 1 86 ? -10.789 1.2 8.367 1 98.88 86 THR A CA 1
ATOM 683 C C . THR A 1 86 ? -9.742 2.217 8.82 1 98.88 86 THR A C 1
ATOM 685 O O . THR A 1 86 ? -8.977 1.955 9.75 1 98.88 86 THR A O 1
ATOM 688 N N . LEU A 1 87 ? -9.711 3.357 8.125 1 98.81 87 LEU A N 1
ATOM 689 C CA . LEU A 1 87 ? -8.805 4.445 8.469 1 98.81 87 LEU A CA 1
ATOM 690 C C . LEU A 1 87 ? -9.516 5.512 9.289 1 98.81 87 LEU A C 1
ATOM 692 O O . LEU A 1 87 ? -10.594 5.984 8.906 1 98.81 87 LEU A O 1
ATOM 696 N N . LEU A 1 88 ? -8.961 5.805 10.406 1 98.88 88 LEU A N 1
ATOM 697 C CA . LEU A 1 88 ? -9.383 6.965 11.18 1 98.88 88 LEU A CA 1
ATOM 698 C C . LEU A 1 88 ? -8.484 8.164 10.891 1 98.88 88 LEU A C 1
ATOM 700 O O . LEU A 1 88 ? -7.277 8.117 11.133 1 98.88 88 LEU A O 1
ATOM 704 N N . ILE A 1 89 ? -9.023 9.219 10.336 1 98.88 89 ILE A N 1
ATOM 705 C CA . ILE A 1 89 ? -8.328 10.484 10.117 1 98.88 89 ILE A CA 1
ATOM 706 C C . ILE A 1 89 ? -8.695 11.469 11.227 1 98.88 89 ILE A C 1
ATOM 708 O O . ILE A 1 89 ? -9.844 11.891 11.336 1 98.88 89 ILE A O 1
ATOM 712 N N . ARG A 1 90 ? -7.691 11.773 12.055 1 98.81 90 ARG A N 1
ATOM 713 C CA . ARG A 1 90 ? -7.91 12.711 13.156 1 98.81 90 ARG A CA 1
ATOM 714 C C . ARG A 1 90 ? -7.793 14.156 12.68 1 98.81 90 ARG A C 1
ATOM 716 O O . ARG A 1 90 ? -6.918 14.477 11.875 1 98.81 90 ARG A O 1
ATOM 723 N N . ARG A 1 91 ? -8.703 15.008 13.148 1 98.25 91 ARG A N 1
ATOM 724 C CA . ARG A 1 91 ? -8.672 16.438 12.852 1 98.25 91 ARG A CA 1
ATOM 725 C C . ARG A 1 91 ? -8.469 16.672 11.359 1 98.25 91 ARG A C 1
ATOM 727 O O . ARG A 1 91 ? -7.469 17.266 10.945 1 98.25 91 ARG A O 1
ATOM 734 N N . ALA A 1 92 ? -9.484 16.266 10.633 1 98.69 92 ALA A N 1
ATOM 735 C CA . ALA A 1 92 ? -9.43 16.422 9.18 1 98.69 92 ALA A CA 1
ATOM 736 C C . ALA A 1 92 ? -9.008 17.828 8.781 1 98.69 92 ALA A C 1
ATOM 738 O O . ALA A 1 92 ? -9.438 18.812 9.391 1 98.69 92 ALA A O 1
ATOM 739 N N . SER A 1 93 ? -8.117 17.938 7.828 1 97.44 93 SER A N 1
ATOM 740 C CA . SER A 1 93 ? -7.633 19.25 7.387 1 97.44 93 SER A CA 1
ATOM 741 C C . SER A 1 93 ? -7.605 19.328 5.863 1 97.44 93 SER A C 1
ATOM 743 O O . SER A 1 93 ? -7.277 18.359 5.184 1 97.44 93 SER A O 1
ATOM 745 N N . LEU A 1 94 ? -7.965 20.516 5.371 1 97.44 94 LEU A N 1
ATOM 746 C CA . LEU A 1 94 ? -7.961 20.766 3.932 1 97.44 94 LEU A CA 1
ATOM 747 C C . LEU A 1 94 ? -6.57 20.531 3.346 1 97.44 94 LEU A C 1
ATOM 749 O O . LEU A 1 94 ? -6.438 19.953 2.266 1 97.44 94 LEU A O 1
ATOM 753 N N . GLN A 1 95 ? -5.566 20.891 4.043 1 96.5 95 GLN A N 1
ATOM 754 C CA . GLN A 1 95 ? -4.191 20.875 3.561 1 96.5 95 GLN A CA 1
ATOM 755 C C . GLN A 1 95 ? -3.695 19.438 3.379 1 96.5 95 GLN A C 1
ATOM 757 O O . GLN A 1 95 ? -2.98 19.141 2.42 1 96.5 95 GLN A O 1
ATOM 762 N N . PHE A 1 96 ? -4.137 18.5 4.301 1 97.62 96 PHE A N 1
ATOM 763 C CA . PHE A 1 96 ? -3.455 17.219 4.324 1 97.62 96 PHE A CA 1
ATOM 764 C C . PHE A 1 96 ? -4.406 16.094 3.932 1 97.62 96 PHE A C 1
ATOM 766 O O . PHE A 1 96 ? -3.973 15.031 3.475 1 97.62 96 PHE A O 1
ATOM 773 N N . ASP A 1 97 ? -5.75 16.359 4.043 1 98.38 97 ASP A N 1
ATOM 774 C CA . ASP A 1 97 ? -6.637 15.203 4 1 98.38 97 ASP A CA 1
ATOM 775 C C . ASP A 1 97 ? -7.559 15.258 2.783 1 98.38 97 ASP A C 1
ATOM 777 O O . ASP A 1 97 ? -8.117 14.234 2.373 1 98.38 97 ASP A O 1
ATOM 781 N N . ASP A 1 98 ? -7.734 16.438 2.154 1 98.56 98 ASP A N 1
ATOM 782 C CA . ASP A 1 98 ? -8.562 16.547 0.958 1 98.56 98 ASP A CA 1
ATOM 783 C C . ASP A 1 98 ? -7.953 15.781 -0.21 1 98.56 98 ASP A C 1
ATOM 785 O O . ASP A 1 98 ? -6.758 15.906 -0.487 1 98.56 98 ASP A O 1
ATOM 789 N N . GLY A 1 99 ? -8.781 14.961 -0.825 1 98.69 99 GLY A N 1
ATOM 790 C CA . GLY A 1 99 ? -8.219 14.211 -1.939 1 98.69 99 GLY A CA 1
ATOM 791 C C . GLY A 1 99 ? -8.953 12.914 -2.213 1 98.69 99 GLY A C 1
ATOM 792 O O . GLY A 1 99 ? -10.062 12.711 -1.729 1 98.69 99 GLY A O 1
ATOM 793 N N . LEU A 1 100 ? -8.398 11.984 -3.041 1 98.88 100 LEU A N 1
ATOM 794 C CA . LEU A 1 100 ? -8.938 10.68 -3.426 1 98.88 100 LEU A CA 1
ATOM 795 C C . LEU A 1 100 ? -8.258 9.562 -2.646 1 98.88 100 LEU A C 1
ATOM 797 O O . LEU A 1 100 ? -7.051 9.336 -2.797 1 98.88 100 LEU A O 1
ATOM 801 N N . TRP A 1 101 ? -9.031 8.906 -1.823 1 98.88 101 TRP A N 1
ATOM 802 C CA . TRP A 1 101 ? -8.508 7.855 -0.953 1 98.88 101 TRP A CA 1
ATOM 803 C C . TRP A 1 101 ? -8.883 6.473 -1.483 1 98.88 101 TRP A C 1
ATOM 805 O O . TRP A 1 101 ? -9.93 6.305 -2.117 1 98.88 101 TRP A O 1
ATOM 815 N N . GLU A 1 102 ? -8.031 5.52 -1.25 1 98.81 102 GLU A N 1
ATOM 816 C CA . GLU A 1 102 ? -8.258 4.145 -1.688 1 98.81 102 GLU A CA 1
ATOM 817 C C . GLU A 1 102 ? -7.77 3.148 -0.639 1 98.81 102 GLU A C 1
ATOM 819 O O . GLU A 1 102 ? -6.684 3.309 -0.078 1 98.81 102 GLU A O 1
ATOM 824 N N . CYS A 1 103 ? -8.602 2.217 -0.282 1 98.88 103 CYS A N 1
ATOM 825 C CA . CYS A 1 103 ? -8.227 1.102 0.579 1 98.88 103 CYS A CA 1
ATOM 826 C C . CYS A 1 103 ? -7.688 -0.064 -0.241 1 98.88 103 CYS A C 1
ATOM 828 O O . CYS A 1 103 ? -8.328 -0.502 -1.199 1 98.88 103 CYS A O 1
ATOM 830 N N . GLN A 1 104 ? -6.535 -0.596 0.117 1 98.69 104 GLN A N 1
ATOM 831 C CA . GLN A 1 104 ? -5.934 -1.724 -0.588 1 98.69 104 GLN A CA 1
ATOM 832 C C . GLN A 1 104 ? -5.496 -2.812 0.386 1 98.69 104 GLN A C 1
ATOM 834 O O . GLN A 1 104 ? -5.246 -2.537 1.562 1 98.69 104 GLN A O 1
ATOM 839 N N . VAL A 1 105 ? -5.395 -4.023 -0.098 1 98.62 105 VAL A N 1
ATOM 840 C CA . VAL A 1 105 ? -4.902 -5.164 0.666 1 98.62 105 VAL A CA 1
ATOM 841 C C . VAL A 1 105 ? -3.998 -6.023 -0.214 1 98.62 105 VAL A C 1
ATOM 843 O O . VAL A 1 105 ? -4.367 -6.375 -1.337 1 98.62 105 VAL A O 1
ATOM 846 N N . THR A 1 106 ? -2.752 -6.316 0.238 1 98.38 106 THR A N 1
ATOM 847 C CA . THR A 1 106 ? -1.883 -7.219 -0.504 1 98.38 106 THR A CA 1
ATOM 848 C C . THR A 1 106 ? -2.506 -8.609 -0.604 1 98.38 106 THR A C 1
ATOM 850 O O . THR A 1 106 ? -3.418 -8.945 0.156 1 98.38 106 THR A O 1
ATOM 853 N N . SER A 1 107 ? -2.002 -9.367 -1.527 1 97.62 107 SER A N 1
ATOM 854 C CA . SER A 1 107 ? -2.473 -10.742 -1.691 1 97.62 107 SER A CA 1
ATOM 855 C C . SER A 1 107 ? -2.135 -11.594 -0.471 1 97.62 107 SER A C 1
ATOM 857 O O . SER A 1 107 ? -1.171 -11.305 0.242 1 97.62 107 SER A O 1
ATOM 859 N N . SER A 1 108 ? -2.959 -12.617 -0.208 1 96 108 SER A N 1
ATOM 860 C CA . SER A 1 108 ? -2.689 -13.562 0.873 1 96 108 SER A CA 1
ATOM 861 C C . SER A 1 108 ? -1.417 -14.359 0.606 1 96 108 SER A C 1
ATOM 863 O O . SER A 1 108 ? -0.717 -14.75 1.542 1 96 108 SER A O 1
ATOM 865 N N . ASP A 1 109 ? -1.19 -14.641 -0.714 1 95.5 109 ASP A N 1
ATOM 866 C CA . ASP A 1 109 ? 0.003 -15.297 -1.238 1 95.5 109 ASP A CA 1
ATOM 867 C C . ASP A 1 109 ? 0.29 -14.852 -2.67 1 95.5 109 ASP A C 1
ATOM 869 O O . ASP A 1 109 ? -0.601 -14.352 -3.361 1 95.5 109 ASP A O 1
ATOM 873 N N . PHE A 1 110 ? 1.537 -14.984 -3.125 1 95.56 110 PHE A N 1
ATOM 874 C CA . PHE A 1 110 ? 1.87 -14.461 -4.445 1 95.56 110 PHE A CA 1
ATOM 875 C C . PHE A 1 110 ? 1.067 -15.172 -5.527 1 95.56 110 PHE A C 1
ATOM 877 O O . PHE A 1 110 ? 0.784 -14.594 -6.578 1 95.56 110 PHE A O 1
ATOM 884 N N . ASN A 1 111 ? 0.683 -16.422 -5.211 1 94.38 111 ASN A N 1
ATOM 885 C CA . ASN A 1 111 ? 0.05 -17.234 -6.246 1 94.38 111 ASN A CA 1
ATOM 886 C C . ASN A 1 111 ? -1.472 -17.188 -6.145 1 94.38 111 ASN A C 1
ATOM 888 O O . ASN A 1 111 ? -2.172 -17.781 -6.965 1 94.38 111 ASN A O 1
ATOM 892 N N . ARG A 1 112 ? -2.037 -16.547 -5.16 1 94.06 112 ARG A N 1
ATOM 893 C CA . ARG A 1 112 ? -3.484 -16.438 -5.008 1 94.06 112 ARG A CA 1
ATOM 894 C C . ARG A 1 112 ? -4.031 -15.242 -5.785 1 94.06 112 ARG A C 1
ATOM 896 O O . ARG A 1 112 ? -5.223 -15.195 -6.105 1 94.06 112 ARG A O 1
ATOM 903 N N . GLN A 1 113 ? -3.197 -14.258 -6.148 1 90.88 113 GLN A N 1
ATOM 904 C CA . GLN A 1 113 ? -3.564 -13.094 -6.957 1 90.88 113 GLN A CA 1
ATOM 905 C C . GLN A 1 113 ? -4.867 -12.477 -6.461 1 90.88 113 GLN A C 1
ATOM 907 O O . GLN A 1 113 ? -5.746 -12.141 -7.262 1 90.88 113 GLN A O 1
ATOM 912 N N . ASP A 1 114 ? -5.125 -12.422 -5.125 1 96.62 114 ASP A N 1
ATOM 913 C CA . ASP A 1 114 ? -6.352 -11.922 -4.508 1 96.62 114 ASP A CA 1
ATOM 914 C C . ASP A 1 114 ? -6.117 -10.578 -3.826 1 96.62 114 ASP A C 1
ATOM 916 O O . ASP A 1 114 ? -6.777 -10.25 -2.836 1 96.62 114 ASP A O 1
ATOM 920 N N . ALA A 1 115 ? -5.09 -9.836 -4.301 1 98.25 115 ALA A N 1
ATOM 921 C CA . ALA A 1 115 ? -4.906 -8.469 -3.822 1 98.25 115 ALA A CA 1
ATOM 922 C C . ALA A 1 115 ? -6.152 -7.625 -4.082 1 98.25 115 ALA A C 1
ATOM 924 O O . ALA A 1 115 ? -6.844 -7.82 -5.086 1 98.25 115 ALA A O 1
ATOM 925 N N . LEU A 1 116 ? -6.438 -6.676 -3.195 1 98.5 116 LEU A N 1
ATOM 926 C CA . LEU A 1 116 ? -7.633 -5.848 -3.303 1 98.5 116 LEU A CA 1
ATOM 927 C C . LEU A 1 116 ? -7.262 -4.375 -3.436 1 98.5 116 LEU A C 1
ATOM 929 O O . LEU A 1 116 ? -6.289 -3.918 -2.832 1 98.5 116 LEU A O 1
ATOM 933 N N . SER A 1 117 ? -7.969 -3.65 -4.238 1 98.62 117 SER A N 1
ATOM 934 C CA . SER A 1 117 ? -7.961 -2.193 -4.32 1 98.62 117 SER A CA 1
ATOM 935 C C . SER A 1 117 ? -9.375 -1.642 -4.492 1 98.62 117 SER A C 1
ATOM 937 O O . SER A 1 117 ? -10.094 -2.039 -5.414 1 98.62 117 SER A O 1
ATOM 939 N N . SER A 1 118 ? -9.797 -0.76 -3.574 1 98.81 118 SER A N 1
ATOM 940 C CA . SER A 1 118 ? -11.117 -0.157 -3.688 1 98.81 118 SER A CA 1
ATOM 941 C C . SER A 1 118 ? -11.148 0.915 -4.77 1 98.81 118 SER A C 1
ATOM 943 O O . SER A 1 118 ? -10.102 1.326 -5.273 1 98.81 118 SER A O 1
ATOM 945 N N . GLU A 1 119 ? -12.375 1.307 -5.145 1 98.44 119 GLU A N 1
ATOM 946 C CA . GLU A 1 119 ? -12.492 2.531 -5.93 1 98.44 119 GLU A CA 1
ATOM 947 C C . GLU A 1 119 ? -11.938 3.732 -5.164 1 98.44 119 GLU A C 1
ATOM 949 O O . GLU A 1 119 ? -11.82 3.691 -3.936 1 98.44 119 GLU A O 1
ATOM 954 N N . GLN A 1 120 ? -11.555 4.758 -5.957 1 98.56 120 GLN A N 1
ATOM 955 C CA . GLN A 1 120 ? -11.172 6.012 -5.32 1 98.56 120 GLN A CA 1
ATOM 956 C C . GLN A 1 120 ? -12.375 6.68 -4.652 1 98.56 120 GLN A C 1
ATOM 958 O O . GLN A 1 120 ? -13.445 6.789 -5.254 1 98.56 120 GLN A O 1
ATOM 963 N N . SER A 1 121 ? -12.227 7.02 -3.416 1 98.81 121 SER A N 1
ATOM 964 C CA . SER A 1 121 ? -13.227 7.715 -2.613 1 98.81 121 SER A CA 1
ATOM 965 C C . SER A 1 121 ? -12.859 9.18 -2.416 1 98.81 121 SER A C 1
ATOM 967 O O . SER A 1 121 ? -11.797 9.492 -1.875 1 98.81 121 SER A O 1
ATOM 969 N N . ARG A 1 122 ? -13.688 10.031 -2.82 1 98.94 122 ARG A N 1
ATOM 970 C CA . ARG A 1 122 ? -13.445 11.461 -2.65 1 98.94 122 ARG A CA 1
ATOM 971 C C . ARG A 1 122 ? -13.781 11.906 -1.23 1 98.94 122 ARG A C 1
ATOM 973 O O . ARG A 1 122 ? -14.922 11.789 -0.788 1 98.94 122 ARG A O 1
ATOM 980 N N . LEU A 1 123 ? -12.812 12.359 -0.496 1 98.94 123 LEU A N 1
ATOM 981 C CA . LEU A 1 123 ? -13.023 13.023 0.787 1 98.94 123 LEU A CA 1
ATOM 982 C C . LEU A 1 123 ? -12.891 14.531 0.643 1 98.94 123 LEU A C 1
ATOM 984 O O . LEU A 1 123 ? -11.812 15.039 0.339 1 98.94 123 LEU A O 1
ATOM 988 N N . LEU A 1 124 ? -13.914 15.227 0.833 1 98.81 124 LEU A N 1
ATOM 989 C CA . LEU A 1 124 ? -13.938 16.688 0.757 1 98.81 124 LEU A CA 1
ATOM 990 C C . LEU A 1 124 ? -13.922 17.297 2.15 1 98.81 124 LEU A C 1
ATOM 992 O O . LEU A 1 124 ? -14.742 16.953 2.998 1 98.81 124 LEU A O 1
ATOM 996 N N . ILE A 1 125 ? -12.961 18.141 2.385 1 98.62 125 ILE A N 1
ATOM 997 C CA . ILE A 1 125 ? -12.883 18.844 3.658 1 98.62 125 ILE A CA 1
ATOM 998 C C . ILE A 1 125 ? -13.562 20.203 3.533 1 98.62 125 ILE A C 1
ATOM 1000 O O . ILE A 1 125 ? -13.18 21.031 2.691 1 98.62 125 ILE A O 1
ATOM 1004 N N . ARG A 1 126 ? -14.539 20.406 4.363 1 96.69 126 ARG A N 1
ATOM 1005 C CA . ARG A 1 126 ? -15.266 21.672 4.367 1 96.69 126 ARG A CA 1
ATOM 1006 C C . ARG A 1 126 ? -14.617 22.672 5.309 1 96.69 126 ARG A C 1
ATOM 1008 O O . ARG A 1 126 ? -14.219 22.328 6.422 1 96.69 126 ARG A O 1
ATOM 1015 N N . GLY A 1 127 ? -14.133 23.875 4.734 1 85.75 127 GLY A N 1
ATOM 1016 C CA . GLY A 1 127 ? -13.523 24.938 5.52 1 85.75 127 GLY A CA 1
ATOM 1017 C C . GLY A 1 127 ? -14.484 25.562 6.52 1 85.75 127 GLY A C 1
ATOM 1018 O O . GLY A 1 127 ? -15.688 25.312 6.461 1 85.75 127 GLY A O 1
ATOM 1019 N N . GLU A 1 128 ? -13.914 26.109 7.641 1 64.94 128 GLU A N 1
ATOM 1020 C CA . GLU A 1 128 ? -14.719 26.984 8.492 1 64.94 128 GLU A CA 1
ATOM 1021 C C . GLU A 1 128 ? -15.203 28.203 7.727 1 64.94 128 GLU A C 1
ATOM 1023 O O . GLU A 1 128 ? -14.453 28.812 6.961 1 64.94 128 GLU A O 1
ATOM 1028 N N . THR A 1 129 ? -16.344 28.109 7.086 1 54.31 129 THR A N 1
ATOM 1029 C CA . THR A 1 129 ? -16.906 29.391 6.656 1 54.31 129 THR A CA 1
ATOM 1030 C C . THR A 1 129 ? -16.594 30.484 7.676 1 54.31 129 THR A C 1
ATOM 1032 O O . THR A 1 129 ? -16.797 30.297 8.875 1 54.31 129 THR A O 1
ATOM 1035 N N . LEU A 1 130 ? -15.555 31.25 7.438 1 47.75 130 LEU A N 1
ATOM 1036 C CA . LEU A 1 130 ? -15.453 32.5 8.203 1 47.75 130 LEU A CA 1
ATOM 1037 C C . LEU A 1 130 ? -16.828 33.094 8.422 1 47.75 130 LEU A C 1
ATOM 1039 O O . LEU A 1 130 ? -17.562 33.344 7.465 1 47.75 130 LEU A O 1
ATOM 1043 N N . LEU A 1 131 ? -17.562 32.688 9.344 1 37.56 131 LEU A N 1
ATO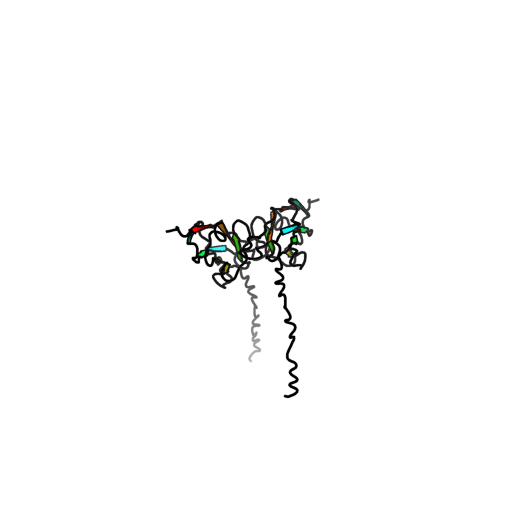M 1044 C CA . LEU A 1 131 ? -18.547 33.688 9.734 1 37.56 131 LEU A CA 1
ATOM 1045 C C . LEU A 1 131 ? -17.875 35 10.039 1 37.56 131 LEU A C 1
ATOM 1047 O O . LEU A 1 131 ? -16.781 35.031 10.594 1 37.56 131 LEU A O 1
ATOM 1051 N N . MET B 1 1 ? 54.781 52.531 51.781 1 24.45 1 MET B N 1
ATOM 1052 C CA . MET B 1 1 ? 53.969 52.906 50.656 1 24.45 1 MET B CA 1
ATOM 1053 C C . MET B 1 1 ? 52.969 51.812 50.312 1 24.45 1 MET B C 1
ATOM 1055 O O . MET B 1 1 ? 51.781 52.125 50.094 1 24.45 1 MET B O 1
ATOM 1059 N N . THR B 1 2 ? 53.344 50.656 49.562 1 30.27 2 THR B N 1
ATOM 1060 C CA . THR B 1 2 ? 52.469 50.312 48.469 1 30.27 2 THR B CA 1
ATOM 1061 C C . THR B 1 2 ? 51.125 49.719 48.969 1 30.27 2 THR B C 1
ATOM 1063 O O . THR B 1 2 ? 51.062 49.219 50.094 1 30.27 2 THR B O 1
ATOM 1066 N N . LEU B 1 3 ? 50.031 49.688 48 1 36.03 3 LEU B N 1
ATOM 1067 C CA . LEU B 1 3 ? 48.75 49.594 47.312 1 36.03 3 LEU B CA 1
ATOM 1068 C C . LEU B 1 3 ? 48.25 48.156 47.344 1 36.03 3 LEU B C 1
ATOM 1070 O O . LEU B 1 3 ? 49.031 47.219 47.344 1 36.03 3 LEU B O 1
ATOM 1074 N N . ASP B 1 4 ? 46.844 47.875 47.344 1 41.06 4 ASP B N 1
ATOM 1075 C CA . ASP B 1 4 ? 45.5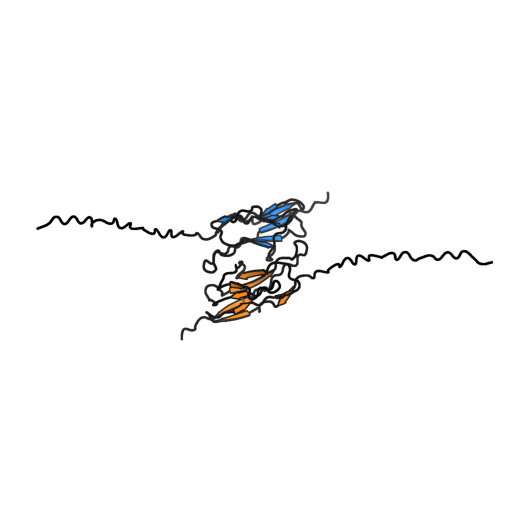 47.281 47.312 1 41.06 4 ASP B CA 1
ATOM 1076 C C . ASP B 1 4 ? 45.312 46.438 46.062 1 41.06 4 ASP B C 1
ATOM 1078 O O . ASP B 1 4 ? 44.156 46.125 45.688 1 41.06 4 ASP B O 1
ATOM 1082 N N . ARG B 1 5 ? 46.125 46.344 45.031 1 35.03 5 ARG B N 1
ATOM 1083 C CA . ARG B 1 5 ? 45.438 46.062 43.781 1 35.03 5 ARG B CA 1
ATOM 1084 C C . ARG B 1 5 ? 44.5 44.875 43.875 1 35.03 5 ARG B C 1
ATOM 1086 O O . ARG B 1 5 ? 44.812 43.906 44.594 1 35.03 5 ARG B O 1
ATOM 1093 N N . SER B 1 6 ? 43.062 44.906 43.375 1 40.69 6 SER B N 1
ATOM 1094 C CA . SER B 1 6 ? 41.75 44.469 42.875 1 40.69 6 SER B CA 1
ATOM 1095 C C . SER B 1 6 ? 41.906 43.281 41.938 1 40.69 6 SER B C 1
ATOM 1097 O O . SER B 1 6 ? 42.094 43.469 40.719 1 40.69 6 SER B O 1
ATOM 1099 N N . ILE B 1 7 ? 42.781 42.531 41.781 1 42.5 7 ILE B N 1
ATOM 1100 C CA . ILE B 1 7 ? 42.656 41.688 40.594 1 42.5 7 ILE B CA 1
ATOM 1101 C C . ILE B 1 7 ? 41.281 41.031 40.594 1 42.5 7 ILE B C 1
ATOM 1103 O O . ILE B 1 7 ? 40.844 40.438 41.562 1 42.5 7 ILE B O 1
ATOM 1107 N N . VAL B 1 8 ? 40.25 41.312 39.562 1 42.22 8 VAL B N 1
ATOM 1108 C CA . VAL B 1 8 ? 39.094 41 38.688 1 42.22 8 VAL B CA 1
ATOM 1109 C C . VAL B 1 8 ? 39.156 39.531 38.281 1 42.22 8 VAL B C 1
ATOM 1111 O O . VAL B 1 8 ? 40 39.156 37.438 1 42.22 8 VAL B O 1
ATOM 1114 N N . ARG B 1 9 ? 39.438 38.5 38.875 1 46.5 9 ARG B N 1
ATOM 1115 C CA . ARG B 1 9 ? 39.281 37.219 38.156 1 46.5 9 ARG B CA 1
ATOM 1116 C C . ARG B 1 9 ? 38 37.188 37.344 1 46.5 9 ARG B C 1
ATOM 1118 O O . ARG B 1 9 ? 36.938 37.531 37.875 1 46.5 9 ARG B O 1
ATOM 1125 N N . SER B 1 10 ? 37.875 36.906 35.906 1 53.41 10 SER B N 1
ATOM 1126 C CA . SER B 1 10 ? 37.094 36.656 34.688 1 53.41 10 SER B CA 1
ATOM 1127 C C . SER B 1 10 ? 36.094 35.562 34.875 1 53.41 10 SER B C 1
ATOM 1129 O O . SER B 1 10 ? 36.438 34.438 35.25 1 53.41 10 SER B O 1
ATOM 1131 N N . SER B 1 11 ? 34.812 35.688 35.25 1 56.97 11 SER B N 1
ATOM 1132 C CA . SER B 1 11 ? 33.656 34.812 35.062 1 56.97 11 SER B CA 1
ATOM 1133 C C . SER B 1 11 ? 33.656 34.25 33.625 1 56.97 11 SER B C 1
ATOM 1135 O O . SER B 1 11 ? 33.5 34.969 32.656 1 56.97 11 SER B O 1
ATOM 1137 N N . ILE B 1 12 ? 34.406 33.344 33.219 1 56.12 12 ILE B N 1
ATOM 1138 C CA . ILE B 1 12 ? 34.156 32.562 32.031 1 56.12 12 ILE B CA 1
ATOM 1139 C C . ILE B 1 12 ? 32.656 32.219 31.953 1 56.12 12 ILE B C 1
ATOM 1141 O O . ILE B 1 12 ? 32.156 31.484 32.781 1 56.12 12 ILE B O 1
ATOM 1145 N N . LEU B 1 13 ? 31.797 33.188 31.688 1 53.94 13 LEU B N 1
ATOM 1146 C CA . LEU B 1 13 ? 30.484 32.875 31.156 1 53.94 13 LEU B CA 1
ATOM 1147 C C . LEU B 1 13 ? 30.562 31.766 30.109 1 53.94 13 LEU B C 1
ATOM 1149 O O . LEU B 1 13 ? 31.109 31.984 29.016 1 53.94 13 LEU B O 1
ATOM 1153 N N . LEU B 1 14 ? 30.656 30.578 30.531 1 56.53 14 LEU B N 1
ATOM 1154 C CA . LEU B 1 14 ? 30.406 29.453 29.656 1 56.53 14 LEU B CA 1
ATOM 1155 C C . LEU B 1 14 ? 29.156 29.672 28.812 1 56.53 14 LEU B C 1
ATOM 1157 O O . LEU B 1 14 ? 28.031 29.562 29.312 1 56.53 14 LEU B O 1
ATOM 1161 N N . PHE B 1 15 ? 29.156 30.625 27.812 1 57.19 15 PHE B N 1
ATOM 1162 C CA . PHE B 1 15 ? 28.156 30.625 26.75 1 57.19 15 PHE B CA 1
ATOM 1163 C C . PHE B 1 15 ? 27.922 29.219 26.219 1 57.19 15 PHE B C 1
ATOM 1165 O O . PHE B 1 15 ? 28.75 28.688 25.469 1 57.19 15 PHE B O 1
ATOM 1172 N N . VAL B 1 16 ? 27.234 28.375 26.938 1 56.19 16 VAL B N 1
ATOM 1173 C CA . VAL B 1 16 ? 26.625 27.188 26.375 1 56.19 16 VAL B CA 1
ATOM 1174 C C . VAL B 1 16 ? 25.844 27.562 25.109 1 56.19 16 VAL B C 1
ATOM 1176 O O . VAL B 1 16 ? 24.703 28.016 25.188 1 56.19 16 VAL B O 1
ATOM 1179 N N . ALA B 1 17 ? 26.5 28.156 24.031 1 55.66 17 ALA B N 1
ATOM 1180 C CA . ALA B 1 17 ? 25.891 28.141 22.703 1 55.66 17 ALA B CA 1
ATOM 1181 C C . ALA B 1 17 ? 25.172 26.812 22.438 1 55.66 17 ALA B C 1
ATOM 1183 O O . ALA B 1 17 ? 25.812 25.797 22.172 1 55.66 17 ALA B O 1
ATOM 1184 N N . CYS B 1 18 ? 24.016 26.422 23.016 1 57.25 18 CYS B N 1
ATOM 1185 C CA . CYS B 1 18 ? 23.109 25.391 22.547 1 57.25 18 CYS B CA 1
ATOM 1186 C C . CYS B 1 18 ? 23 25.406 21.031 1 57.25 18 CYS B C 1
ATOM 1188 O O . CYS B 1 18 ? 22.266 26.25 20.469 1 57.25 18 CYS B O 1
ATOM 1190 N N . THR B 1 19 ? 24.031 25.312 20.266 1 56.59 19 THR B N 1
ATOM 1191 C CA . THR B 1 19 ? 23.875 25.016 18.844 1 56.59 19 THR B CA 1
ATOM 1192 C C . THR B 1 19 ? 22.734 24.031 18.625 1 56.59 19 THR B C 1
ATOM 1194 O O . THR B 1 19 ? 22.812 22.859 19.016 1 56.59 19 THR B O 1
ATOM 1197 N N . TRP B 1 20 ? 21.359 24.422 18.844 1 55.06 20 TRP B N 1
ATOM 1198 C CA . TRP B 1 20 ? 20.25 23.688 18.25 1 55.06 20 TRP B CA 1
ATOM 1199 C C . TRP B 1 20 ? 20.656 23.078 16.906 1 55.06 20 TRP B C 1
ATOM 1201 O O . TRP B 1 20 ? 20.938 23.797 15.953 1 55.06 20 TRP B O 1
ATOM 1211 N N . CYS B 1 21 ? 21.406 22.047 16.828 1 53.69 21 CYS B N 1
ATOM 1212 C CA . CYS B 1 21 ? 21.594 21.266 15.609 1 53.69 21 CYS B CA 1
ATOM 1213 C C . CYS B 1 21 ? 20.281 21.109 14.859 1 53.69 21 CYS B C 1
ATOM 1215 O O . CYS B 1 21 ? 19.422 20.328 15.258 1 53.69 21 CYS B O 1
ATOM 1217 N N . ASN B 1 22 ? 19.688 22.219 14.359 1 57.53 22 ASN B N 1
ATOM 1218 C CA . ASN B 1 22 ? 18.641 22.047 13.359 1 57.53 22 ASN B CA 1
ATOM 1219 C C . ASN B 1 22 ? 19.031 21.016 12.305 1 57.53 22 ASN B C 1
ATOM 1221 O O . ASN B 1 22 ? 19.766 21.312 11.375 1 57.53 22 ASN B O 1
ATOM 1225 N N . SER B 1 23 ? 19.234 19.781 12.719 1 58.84 23 SER B N 1
ATOM 1226 C CA . SER B 1 23 ? 19.391 18.75 11.695 1 58.84 23 SER B CA 1
ATOM 1227 C C . SER B 1 23 ? 18.391 18.953 10.555 1 58.84 23 SER B C 1
ATOM 1229 O O . SER B 1 23 ? 17.188 18.844 10.758 1 58.84 23 SER B O 1
ATOM 1231 N N . VAL B 1 24 ? 18.688 19.766 9.617 1 62.5 24 VAL B N 1
ATOM 1232 C CA . VAL B 1 24 ? 17.906 19.859 8.391 1 62.5 24 VAL B CA 1
ATOM 1233 C C . VAL B 1 24 ? 17.688 18.469 7.801 1 62.5 24 VAL B C 1
ATOM 1235 O O . VAL B 1 24 ? 18.625 17.828 7.359 1 62.5 24 VAL B O 1
ATOM 1238 N N . VAL B 1 25 ? 16.734 17.75 8.328 1 73.12 25 VAL B N 1
ATOM 1239 C CA . VAL B 1 25 ? 16.406 16.469 7.711 1 73.12 25 VAL B CA 1
ATOM 1240 C C . VAL B 1 25 ? 15.867 16.703 6.301 1 73.12 25 VAL B C 1
ATOM 1242 O O . VAL B 1 25 ? 14.867 17.406 6.113 1 73.12 25 VAL B O 1
ATOM 1245 N N . GLY B 1 26 ? 16.625 16.297 5.254 1 86.19 26 GLY B N 1
ATOM 1246 C CA . GLY B 1 26 ? 16.25 16.484 3.857 1 86.19 26 GLY B CA 1
ATOM 1247 C C . GLY B 1 26 ? 14.969 15.766 3.482 1 86.19 26 GLY B C 1
ATOM 1248 O O . GLY B 1 26 ? 14.477 14.93 4.238 1 86.19 26 GLY B O 1
ATOM 1249 N N . GLU B 1 27 ? 14.312 16.234 2.402 1 94.62 27 GLU B N 1
ATOM 1250 C CA . GLU B 1 27 ? 13.164 15.578 1.796 1 94.62 27 GLU B CA 1
ATOM 1251 C C . GLU B 1 27 ? 13.57 14.289 1.093 1 94.62 27 GLU B C 1
ATOM 1253 O O . GLU B 1 27 ? 14.648 14.219 0.488 1 94.62 27 GLU B O 1
ATOM 1258 N N . GLN B 1 28 ? 12.734 13.281 1.206 1 97.56 28 GLN B N 1
ATOM 1259 C CA . GLN B 1 28 ? 13 12.039 0.492 1 97.56 28 GLN B CA 1
ATOM 1260 C C . GLN B 1 28 ? 12.969 12.25 -1.019 1 97.56 28 GLN B C 1
ATOM 1262 O O . GLN B 1 28 ? 12.117 12.984 -1.532 1 97.56 28 GLN B O 1
ATOM 1267 N N . GLN B 1 29 ? 13.875 11.648 -1.724 1 98 29 GLN B N 1
ATOM 1268 C CA . GLN B 1 29 ? 13.891 11.719 -3.182 1 98 29 GLN B CA 1
ATOM 1269 C C . GLN B 1 29 ? 14.492 10.453 -3.787 1 98 29 GLN B C 1
ATOM 1271 O O . GLN B 1 29 ? 15.391 9.844 -3.201 1 98 29 GLN B O 1
ATOM 1276 N N . PHE B 1 30 ? 13.961 10.117 -4.988 1 98.62 30 PHE B N 1
ATOM 1277 C CA . PHE B 1 30 ? 14.562 8.992 -5.695 1 98.62 30 PHE B CA 1
ATOM 1278 C C . PHE B 1 30 ? 15.984 9.32 -6.137 1 98.62 30 PHE B C 1
ATOM 1280 O O . PHE B 1 30 ? 16.234 10.391 -6.695 1 98.62 30 PHE B O 1
ATOM 1287 N N . ILE B 1 31 ? 16.859 8.438 -5.832 1 98.31 31 ILE B N 1
ATOM 1288 C CA . ILE B 1 31 ? 18.188 8.461 -6.445 1 98.31 31 ILE B CA 1
ATOM 1289 C C . ILE B 1 31 ? 18.188 7.598 -7.703 1 98.31 31 ILE B C 1
ATOM 1291 O O . ILE B 1 31 ? 18.797 7.961 -8.719 1 98.31 31 ILE B O 1
ATOM 1295 N N . GLU B 1 32 ? 17.516 6.488 -7.559 1 98.62 32 GLU B N 1
ATOM 1296 C CA . GLU B 1 32 ? 17.344 5.551 -8.664 1 98.62 32 GLU B CA 1
ATOM 1297 C C . GLU B 1 32 ? 15.922 5.004 -8.711 1 98.62 32 GLU B C 1
ATOM 1299 O O . GLU B 1 32 ? 15.352 4.668 -7.672 1 98.62 32 GLU B O 1
ATOM 1304 N N . LYS B 1 33 ? 15.312 4.965 -9.93 1 98.81 33 LYS B N 1
ATOM 1305 C CA . LYS B 1 33 ? 14 4.383 -10.195 1 98.81 33 LYS B CA 1
ATOM 1306 C C . LYS B 1 33 ? 14.109 3.219 -11.172 1 98.81 33 LYS B C 1
ATOM 1308 O O . LYS B 1 33 ? 15.086 3.107 -11.914 1 98.81 33 LYS B O 1
ATOM 1313 N N . PRO B 1 34 ? 13.062 2.355 -11.086 1 98.75 34 PRO B N 1
ATOM 1314 C CA . PRO B 1 34 ? 13.094 1.324 -12.125 1 98.75 34 PRO B CA 1
ATOM 1315 C C . PRO B 1 34 ? 13.016 1.905 -13.531 1 98.75 34 PRO B C 1
ATOM 1317 O O . PRO B 1 34 ? 12.367 2.934 -13.742 1 98.75 34 PRO B O 1
ATOM 1320 N N . PRO B 1 35 ? 13.758 1.245 -14.453 1 98.5 35 PRO B N 1
ATOM 1321 C CA . PRO B 1 35 ? 13.609 1.729 -15.828 1 98.5 35 PRO B CA 1
ATOM 1322 C C . PRO B 1 35 ? 12.18 1.618 -16.344 1 98.5 35 PRO B C 1
ATOM 1324 O O . PRO B 1 35 ? 11.414 0.769 -15.883 1 98.5 35 PRO B O 1
ATOM 1327 N N . LEU B 1 36 ? 11.781 2.441 -17.344 1 98.69 36 LEU B N 1
ATOM 1328 C CA . LEU B 1 36 ? 10.43 2.486 -17.875 1 98.69 36 LEU B CA 1
ATOM 1329 C C . LEU B 1 36 ? 10.055 1.158 -18.516 1 98.69 36 LEU B C 1
ATOM 1331 O O . LEU B 1 36 ? 8.875 0.82 -18.625 1 98.69 36 LEU B O 1
ATOM 1335 N N . TYR B 1 37 ? 11.094 0.476 -18.969 1 98.81 37 TYR B N 1
ATOM 1336 C CA . TYR B 1 37 ? 10.891 -0.802 -19.641 1 98.81 37 TYR B CA 1
ATOM 1337 C C . TYR B 1 37 ? 12.039 -1.76 -19.344 1 98.81 37 TYR B C 1
ATOM 1339 O O . TYR B 1 37 ? 13.211 -1.367 -19.375 1 98.81 37 TYR B O 1
ATOM 1347 N N . GLN B 1 38 ? 11.695 -3.014 -19.016 1 98.5 38 GLN B N 1
ATOM 1348 C CA . GLN B 1 38 ? 12.656 -4.094 -18.828 1 98.5 38 GLN B CA 1
ATOM 1349 C C . GLN B 1 38 ? 12.078 -5.434 -19.266 1 98.5 38 GLN B C 1
ATOM 1351 O O . GLN B 1 38 ? 10.883 -5.688 -19.094 1 98.5 38 GLN B O 1
ATOM 1356 N N . GLU B 1 39 ? 12.906 -6.301 -19.781 1 98.56 39 GLU B N 1
ATOM 1357 C CA . GLU B 1 39 ? 12.531 -7.668 -20.141 1 98.56 39 GLU B CA 1
ATOM 1358 C C . GLU B 1 39 ? 13.367 -8.688 -19.359 1 98.56 39 GLU B C 1
ATOM 1360 O O . GLU B 1 39 ? 14.539 -8.438 -19.062 1 98.56 39 GLU B O 1
ATOM 1365 N N . VAL B 1 40 ? 12.734 -9.781 -19.094 1 98.69 40 VAL B N 1
ATOM 1366 C CA . VAL B 1 40 ? 13.43 -10.867 -18.422 1 98.69 40 VAL B CA 1
ATOM 1367 C C . VAL B 1 40 ? 12.883 -12.211 -18.906 1 98.69 40 VAL B C 1
ATOM 1369 O O . VAL B 1 40 ? 11.695 -12.328 -19.219 1 98.69 40 VAL B O 1
ATOM 1372 N N . SER B 1 41 ? 13.742 -13.188 -19.016 1 98.12 41 SER B N 1
ATOM 1373 C CA . SER B 1 41 ? 13.297 -14.523 -19.391 1 98.12 41 SER B CA 1
ATOM 1374 C C . SER B 1 41 ? 12.594 -15.219 -18.234 1 98.12 41 SER B C 1
ATOM 1376 O O . SER B 1 41 ? 13.031 -15.133 -17.094 1 98.12 41 SER B O 1
ATOM 1378 N N . SER B 1 42 ? 11.5 -15.961 -18.641 1 97.94 42 SER B N 1
ATOM 1379 C CA . SER B 1 42 ? 10.828 -16.766 -17.625 1 97.94 42 SER B CA 1
ATOM 1380 C C . SER B 1 42 ? 11.82 -17.656 -16.891 1 97.94 42 SER B C 1
ATOM 1382 O O . SER B 1 42 ? 12.688 -18.281 -17.5 1 97.94 42 SER B O 1
ATOM 1384 N N . GLY B 1 43 ? 11.711 -17.641 -15.531 1 97.94 43 GLY B N 1
ATOM 1385 C CA . GLY B 1 43 ? 12.578 -18.484 -14.727 1 97.94 43 GLY B CA 1
ATOM 1386 C C . GLY B 1 43 ? 13.773 -17.75 -14.156 1 97.94 43 GLY B C 1
ATOM 1387 O O . GLY B 1 43 ? 14.398 -18.203 -13.203 1 97.94 43 GLY B O 1
ATOM 1388 N N . ASP B 1 44 ? 14.227 -16.641 -14.797 1 98.5 44 ASP B N 1
ATOM 1389 C CA . ASP B 1 44 ? 15.367 -15.867 -14.328 1 98.5 44 ASP B CA 1
ATOM 1390 C C . ASP B 1 44 ? 14.953 -14.898 -13.219 1 98.5 44 ASP B C 1
ATOM 1392 O O . ASP B 1 44 ? 13.797 -14.492 -13.148 1 98.5 44 ASP B O 1
ATOM 1396 N N . ASP B 1 45 ? 15.914 -14.578 -12.375 1 98.75 45 ASP B N 1
ATOM 1397 C CA . ASP B 1 45 ? 15.703 -13.508 -11.398 1 98.75 45 ASP B CA 1
ATOM 1398 C C . ASP B 1 45 ? 15.852 -12.133 -12.047 1 98.75 45 ASP B C 1
ATOM 1400 O O . ASP B 1 45 ? 16.594 -11.977 -13.023 1 98.75 45 ASP B O 1
ATOM 1404 N N . VAL B 1 46 ? 15.195 -11.172 -11.539 1 98.81 46 VAL B N 1
ATOM 1405 C CA . VAL B 1 46 ? 15.336 -9.805 -12.031 1 98.81 46 VAL B CA 1
ATOM 1406 C C . VAL B 1 46 ? 15.172 -8.82 -10.867 1 98.81 46 VAL B C 1
ATOM 1408 O O . VAL B 1 46 ? 14.422 -9.086 -9.93 1 98.81 46 VAL B O 1
ATOM 1411 N N . GLN B 1 47 ? 15.859 -7.742 -10.922 1 98.81 47 GLN B N 1
ATOM 1412 C CA . GLN B 1 47 ? 15.734 -6.68 -9.93 1 98.81 47 GLN B CA 1
ATOM 1413 C C . GLN B 1 47 ? 15.078 -5.438 -10.531 1 98.81 47 GLN B C 1
ATOM 1415 O O . GLN B 1 47 ? 15.43 -5.02 -11.641 1 98.81 47 GLN B O 1
ATOM 1420 N N . LEU B 1 48 ? 14.133 -4.93 -9.867 1 98.88 48 LEU B N 1
ATOM 1421 C CA . LEU B 1 48 ? 13.625 -3.592 -10.141 1 98.88 48 LEU B CA 1
ATOM 1422 C C . LEU B 1 48 ? 14.242 -2.572 -9.188 1 98.88 48 LEU B C 1
ATOM 1424 O O . LEU B 1 48 ? 13.836 -2.469 -8.031 1 98.88 48 LEU B O 1
ATOM 1428 N N . ARG B 1 49 ? 15.195 -1.807 -9.672 1 98.69 49 ARG B N 1
ATOM 1429 C CA . ARG B 1 49 ? 16.016 -0.928 -8.836 1 98.69 49 ARG B CA 1
ATOM 1430 C C . ARG B 1 49 ? 15.211 0.287 -8.383 1 98.69 49 ARG B C 1
ATOM 1432 O O . ARG B 1 49 ? 14.445 0.867 -9.156 1 98.69 49 ARG B O 1
ATOM 1439 N N . CYS B 1 50 ? 15.406 0.642 -7.172 1 98.81 50 CYS B N 1
ATOM 1440 C CA . CYS B 1 50 ? 14.758 1.789 -6.547 1 98.81 50 CYS B CA 1
ATOM 1441 C C . CYS B 1 50 ? 15.492 2.211 -5.281 1 98.81 50 CYS B C 1
ATOM 1443 O O . CYS B 1 50 ? 15.445 1.513 -4.27 1 98.81 50 CYS B O 1
ATOM 1445 N N . THR B 1 51 ? 16.188 3.303 -5.301 1 98.75 51 THR B N 1
ATOM 1446 C CA . THR B 1 51 ? 16.906 3.812 -4.141 1 98.75 51 THR B CA 1
ATOM 1447 C C . THR B 1 51 ? 16.484 5.238 -3.82 1 98.75 51 THR B C 1
ATOM 1449 O O . THR B 1 51 ? 16.188 6.023 -4.727 1 98.75 51 THR B O 1
ATOM 1452 N N . VAL B 1 52 ? 16.406 5.531 -2.576 1 98.5 52 VAL B N 1
ATOM 1453 C CA . VAL B 1 52 ? 15.836 6.789 -2.117 1 98.5 52 VAL B CA 1
ATOM 1454 C C . VAL B 1 52 ? 16.828 7.508 -1.199 1 98.5 52 VAL B C 1
ATOM 1456 O O . VAL B 1 52 ? 17.359 6.906 -0.267 1 98.5 52 VAL B O 1
ATOM 1459 N N . GLN B 1 53 ? 17.062 8.734 -1.454 1 97.62 53 GLN B N 1
ATOM 1460 C CA . GLN B 1 53 ? 17.844 9.602 -0.583 1 9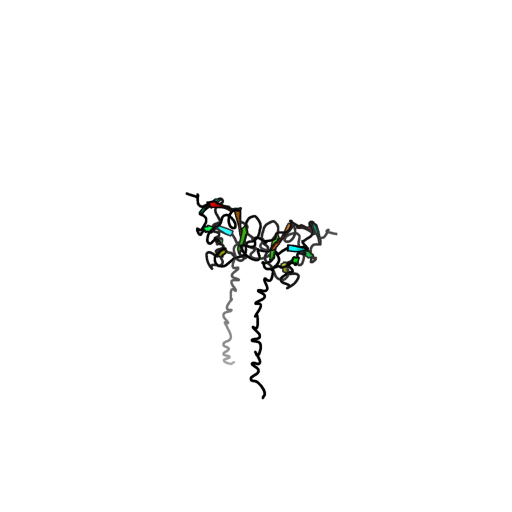7.62 53 GLN B CA 1
ATOM 1461 C C . GLN B 1 53 ? 17 10.125 0.578 1 97.62 53 GLN B C 1
ATOM 1463 O O . GLN B 1 53 ? 15.836 10.5 0.389 1 97.62 53 GLN B O 1
ATOM 1468 N N . ASP B 1 54 ? 17.609 10.133 1.88 1 96.88 54 ASP B N 1
ATOM 1469 C CA . ASP B 1 54 ? 16.984 10.648 3.088 1 96.88 54 ASP B CA 1
ATOM 1470 C C . ASP B 1 54 ? 15.672 9.914 3.373 1 96.88 54 ASP B C 1
ATOM 1472 O O . ASP B 1 54 ? 14.672 10.531 3.754 1 96.88 54 ASP B O 1
ATOM 1476 N N . LYS B 1 55 ? 15.633 8.688 3.043 1 97.44 55 LYS B N 1
ATOM 1477 C CA . LYS B 1 55 ? 14.414 7.906 3.197 1 97.44 55 LYS B CA 1
ATOM 1478 C C . LYS B 1 55 ? 14.031 7.762 4.668 1 97.44 55 LYS B C 1
ATOM 1480 O O . LYS B 1 55 ? 14.852 7.332 5.488 1 97.44 55 LYS B O 1
ATOM 1485 N N . ARG B 1 56 ? 12.812 8.055 5.004 1 96.81 56 ARG B N 1
ATOM 1486 C CA . ARG B 1 56 ? 12.297 7.875 6.359 1 96.81 56 ARG B CA 1
ATOM 1487 C C . ARG B 1 56 ? 10.992 7.094 6.348 1 96.81 56 ARG B C 1
ATOM 1489 O O . ARG B 1 56 ? 10.594 6.52 7.363 1 96.81 56 ARG B O 1
ATOM 1496 N N . GLY B 1 57 ? 10.328 7.125 5.133 1 97.38 57 GLY B N 1
ATOM 1497 C CA . GLY B 1 57 ? 9.086 6.383 5 1 97.38 57 GLY B CA 1
ATOM 1498 C C . GLY B 1 57 ? 9.297 4.91 4.699 1 97.38 57 GLY B C 1
ATOM 1499 O O . GLY B 1 57 ? 10.414 4.402 4.82 1 97.38 57 GLY B O 1
ATOM 1500 N N . GLN B 1 58 ? 8.195 4.25 4.398 1 97 58 GLN B N 1
ATOM 1501 C CA . GLN B 1 58 ? 8.211 2.816 4.133 1 97 58 GLN B CA 1
ATOM 1502 C C . GLN B 1 58 ? 8.133 2.535 2.637 1 97 58 GLN B C 1
ATOM 1504 O O . GLN B 1 58 ? 7.383 3.191 1.914 1 97 58 GLN B O 1
ATOM 1509 N N . CYS B 1 59 ? 8.922 1.561 2.201 1 98.25 59 CYS B N 1
ATOM 1510 C CA . CYS B 1 59 ? 8.906 1.125 0.809 1 98.25 59 CYS B CA 1
ATOM 1511 C C . CYS B 1 59 ? 7.695 0.235 0.534 1 98.25 59 CYS B C 1
ATOM 1513 O O . CYS B 1 59 ? 7.379 -0.649 1.33 1 98.25 59 CYS B O 1
ATOM 1515 N N . ILE B 1 60 ? 7.082 0.463 -0.617 1 98 60 ILE B N 1
ATOM 1516 C CA . ILE B 1 60 ? 5.945 -0.331 -1.072 1 98 60 ILE B CA 1
ATOM 1517 C C . ILE B 1 60 ? 6.051 -0.568 -2.578 1 98 60 ILE B C 1
ATOM 1519 O O . ILE B 1 60 ? 6.391 0.345 -3.334 1 98 60 ILE B O 1
ATOM 1523 N N . TRP B 1 61 ? 5.828 -1.721 -2.971 1 98.5 61 TRP B N 1
ATOM 1524 C CA . TRP B 1 61 ? 5.734 -2 -4.398 1 98.5 61 TRP B CA 1
ATOM 1525 C C . TRP B 1 61 ? 4.297 -2.293 -4.809 1 98.5 61 TRP B C 1
ATOM 1527 O O . TRP B 1 61 ? 3.553 -2.938 -4.062 1 98.5 61 TRP B O 1
ATOM 1537 N N . GLN B 1 62 ? 3.994 -1.832 -5.953 1 98.38 62 GLN B N 1
ATOM 1538 C CA . GLN B 1 62 ? 2.717 -2.164 -6.574 1 98.38 62 GLN B CA 1
ATOM 1539 C C . GLN B 1 62 ? 2.922 -2.775 -7.957 1 98.38 62 GLN B C 1
ATOM 1541 O O . GLN B 1 62 ? 3.895 -2.457 -8.648 1 98.38 62 GLN B O 1
ATOM 1546 N N . LYS B 1 63 ? 2.061 -3.635 -8.266 1 98.56 63 LYS B N 1
ATOM 1547 C CA . LYS B 1 63 ? 1.934 -4.137 -9.633 1 98.56 63 LYS B CA 1
ATOM 1548 C C . LYS B 1 63 ? 0.522 -3.918 -10.172 1 98.56 63 LYS B C 1
ATOM 1550 O O . LYS B 1 63 ? -0.456 -4.34 -9.547 1 98.56 63 LYS B O 1
ATOM 1555 N N . ASP B 1 64 ? 0.439 -3.203 -11.312 1 97.81 64 ASP B N 1
ATOM 1556 C CA . ASP B 1 64 ? -0.853 -2.912 -11.93 1 97.81 64 ASP B CA 1
ATOM 1557 C C . ASP B 1 64 ? -1.797 -2.244 -10.93 1 97.81 64 ASP B C 1
ATOM 1559 O O . ASP B 1 64 ? -2.965 -2.623 -10.82 1 97.81 64 ASP B O 1
ATOM 1563 N N . ARG B 1 65 ? -1.29 -1.394 -10.109 1 96.44 65 ARG B N 1
ATOM 1564 C CA . ARG B 1 65 ? -1.994 -0.525 -9.172 1 96.44 65 ARG B CA 1
ATOM 1565 C C . ARG B 1 65 ? -2.568 -1.325 -8.008 1 96.44 65 ARG B C 1
ATOM 1567 O O . ARG B 1 65 ? -3.514 -0.885 -7.348 1 96.44 65 ARG B O 1
ATOM 1574 N N . ARG B 1 66 ? -1.974 -2.436 -7.789 1 97.62 66 ARG B N 1
ATOM 1575 C CA . ARG B 1 66 ? -2.262 -3.238 -6.605 1 97.62 66 ARG B CA 1
ATOM 1576 C C . ARG B 1 66 ? -0.998 -3.48 -5.789 1 97.62 66 ARG B C 1
ATOM 1578 O O . ARG B 1 66 ? 0.075 -3.715 -6.348 1 97.62 66 ARG B O 1
ATOM 1585 N N . PRO B 1 67 ? -1.134 -3.432 -4.41 1 98.38 67 PRO B N 1
ATOM 1586 C CA . PRO B 1 67 ? 0.066 -3.605 -3.588 1 98.38 67 PRO B CA 1
ATOM 158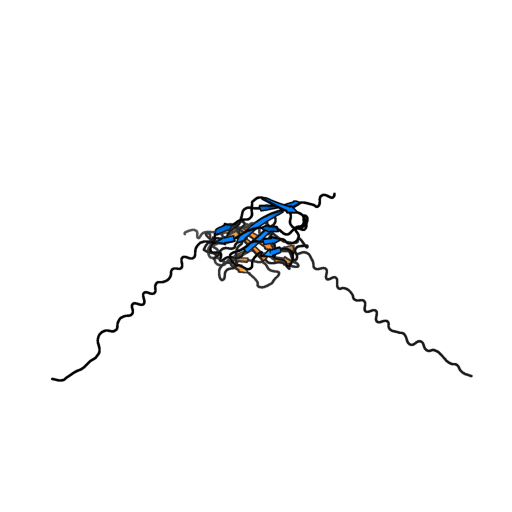7 C C . PRO B 1 67 ? 0.589 -5.039 -3.604 1 98.38 67 PRO B C 1
ATOM 1589 O O . PRO B 1 67 ? -0.2 -5.988 -3.627 1 98.38 67 PRO B O 1
ATOM 1592 N N . VAL B 1 68 ? 1.856 -5.148 -3.617 1 98.56 68 VAL B N 1
ATOM 1593 C CA . VAL B 1 68 ? 2.512 -6.453 -3.617 1 98.56 68 VAL B CA 1
ATOM 1594 C C . VAL B 1 68 ? 3.217 -6.676 -2.281 1 98.56 68 VAL B C 1
ATOM 1596 O O . VAL B 1 68 ? 4.023 -5.848 -1.851 1 98.56 68 VAL B O 1
ATOM 1599 N N . GLY B 1 69 ? 2.869 -7.742 -1.618 1 97.69 69 GLY B N 1
ATOM 1600 C CA . GLY B 1 69 ? 3.58 -8.117 -0.406 1 97.69 69 GLY B CA 1
ATOM 1601 C C . GLY B 1 69 ? 4.844 -8.906 -0.677 1 97.69 69 GLY B C 1
ATOM 1602 O O . GLY B 1 69 ? 4.914 -9.664 -1.646 1 97.69 69 GLY B O 1
ATOM 1603 N N . MET B 1 70 ? 5.812 -8.719 0.21 1 97.44 70 MET B N 1
ATOM 1604 C CA . MET B 1 70 ? 7.031 -9.516 0.117 1 97.44 70 MET B CA 1
ATOM 1605 C C . MET B 1 70 ? 6.742 -10.984 0.416 1 97.44 70 MET B C 1
ATOM 1607 O O . MET B 1 70 ? 5.875 -11.297 1.233 1 97.44 70 MET B O 1
ATOM 1611 N N . HIS B 1 71 ? 7.453 -11.797 -0.322 1 97.5 71 HIS B N 1
ATOM 1612 C CA . HIS B 1 71 ? 7.293 -13.242 -0.21 1 97.5 71 HIS B CA 1
ATOM 1613 C C . HIS B 1 71 ? 8.633 -13.961 -0.363 1 97.5 71 HIS B C 1
ATOM 1615 O O . HIS B 1 71 ? 9.266 -13.875 -1.415 1 97.5 71 HIS B O 1
ATOM 1621 N N . PRO B 1 72 ? 8.969 -14.719 0.721 1 96.62 72 PRO B N 1
ATOM 1622 C CA . PRO B 1 72 ? 10.219 -15.469 0.573 1 96.62 72 PRO B CA 1
ATOM 1623 C C . PRO B 1 72 ? 10.258 -16.312 -0.702 1 96.62 72 PRO B C 1
ATOM 1625 O O . PRO B 1 72 ? 9.266 -16.953 -1.047 1 96.62 72 PRO B O 1
ATOM 1628 N N . GLU B 1 73 ? 11.352 -16.203 -1.431 1 97.25 73 GLU B N 1
ATOM 1629 C CA . GLU B 1 73 ? 11.656 -16.984 -2.627 1 97.25 73 GLU B CA 1
ATOM 1630 C C . GLU B 1 73 ? 10.836 -16.5 -3.82 1 97.25 73 GLU B C 1
ATOM 1632 O O . GLU B 1 73 ? 10.742 -17.188 -4.836 1 97.25 73 GLU B O 1
ATOM 1637 N N . LYS B 1 74 ? 10.195 -15.375 -3.711 1 98.62 74 LYS B N 1
ATOM 1638 C CA . LYS B 1 74 ? 9.461 -14.852 -4.863 1 98.62 74 LYS B CA 1
ATOM 1639 C C . LYS B 1 74 ? 9.641 -13.336 -4.984 1 98.62 74 LYS B C 1
ATOM 1641 O O . LYS B 1 74 ? 10.203 -12.852 -5.969 1 98.62 74 LYS B O 1
ATOM 1646 N N . TYR B 1 75 ? 9.055 -12.523 -4.043 1 98.62 75 TYR B N 1
ATOM 1647 C CA . TYR B 1 75 ? 9.227 -11.078 -3.951 1 98.62 75 TYR B CA 1
ATOM 1648 C C . TYR B 1 75 ? 10.016 -10.703 -2.701 1 98.62 75 TYR B C 1
ATOM 1650 O O . TYR B 1 75 ? 9.5 -10.789 -1.585 1 98.62 75 TYR B O 1
ATOM 1658 N N . GLU B 1 76 ? 11.273 -10.18 -2.93 1 98.44 76 GLU B N 1
ATOM 1659 C CA . GLU B 1 76 ? 12.164 -9.914 -1.806 1 98.44 76 GLU B CA 1
ATOM 1660 C C . GLU B 1 76 ? 12.852 -8.555 -1.951 1 98.44 76 GLU B C 1
ATOM 1662 O O . GLU B 1 76 ? 13.094 -8.094 -3.068 1 98.44 76 GLU B O 1
ATOM 1667 N N . TRP B 1 77 ? 13.07 -7.941 -0.776 1 98.38 77 TRP B N 1
ATOM 1668 C CA . TRP B 1 77 ? 13.977 -6.805 -0.834 1 98.38 77 TRP B CA 1
ATOM 1669 C C . TRP B 1 77 ? 15.367 -7.242 -1.281 1 98.38 77 TRP B C 1
ATOM 1671 O O . TRP B 1 77 ? 15.914 -8.227 -0.769 1 98.38 77 TRP B O 1
ATOM 1681 N N . ALA B 1 78 ? 15.914 -6.504 -2.279 1 97.88 78 ALA B N 1
ATOM 1682 C CA . ALA B 1 78 ? 17.219 -6.879 -2.799 1 97.88 78 ALA B CA 1
ATOM 1683 C C . ALA B 1 78 ? 18.297 -6.715 -1.73 1 97.88 78 ALA B C 1
ATOM 1685 O O . ALA B 1 78 ? 19.281 -7.457 -1.714 1 97.88 78 ALA B O 1
ATOM 1686 N N . SER B 1 79 ? 18.031 -5.637 -0.959 1 93.19 79 SER B N 1
ATOM 1687 C CA . SER B 1 79 ? 18.984 -5.406 0.115 1 93.19 79 SER B CA 1
ATOM 1688 C C . SER B 1 79 ? 18.281 -5.156 1.443 1 93.19 79 SER B C 1
ATOM 1690 O O . SER B 1 79 ? 17.062 -5.012 1.484 1 93.19 79 SER B O 1
ATOM 1692 N N . GLY B 1 80 ? 18.844 -5.273 2.473 1 82.25 80 GLY B N 1
ATOM 1693 C CA . GLY B 1 80 ? 18.312 -5.004 3.797 1 82.25 80 GLY B CA 1
ATOM 1694 C C . GLY B 1 80 ? 18.547 -3.578 4.258 1 82.25 80 GLY B C 1
ATOM 1695 O O . GLY B 1 80 ? 18.25 -3.232 5.402 1 82.25 80 GLY B O 1
ATOM 1696 N N . ARG B 1 81 ? 18.984 -2.752 3.309 1 86.31 81 ARG B N 1
ATOM 1697 C CA . ARG B 1 81 ? 19.25 -1.365 3.684 1 86.31 81 ARG B CA 1
ATOM 1698 C C . ARG B 1 81 ? 17.969 -0.533 3.621 1 86.31 81 ARG B C 1
ATOM 1700 O O . ARG B 1 81 ? 17.203 -0.643 2.666 1 86.31 81 ARG B O 1
ATOM 1707 N N . GLY B 1 82 ? 17.766 0.335 4.566 1 86.81 82 GLY B N 1
ATOM 1708 C CA . GLY B 1 82 ? 16.562 1.136 4.703 1 86.81 82 GLY B CA 1
ATOM 1709 C C . GLY B 1 82 ? 16.312 2.043 3.514 1 86.81 82 GLY B C 1
ATOM 1710 O O . GLY B 1 82 ? 15.164 2.279 3.139 1 86.81 82 GLY B O 1
ATOM 1711 N N . SER B 1 83 ? 17.422 2.529 2.875 1 94.44 83 SER B N 1
ATOM 1712 C CA . SER B 1 83 ? 17.281 3.48 1.776 1 94.44 83 SER B CA 1
ATOM 1713 C C . SER B 1 83 ? 17.125 2.764 0.441 1 94.44 83 SER B C 1
ATOM 1715 O O . SER B 1 83 ? 16.859 3.398 -0.582 1 94.44 83 SER B O 1
ATOM 1717 N N . ASP B 1 84 ? 17.344 1.547 0.49 1 98.38 84 ASP B N 1
ATOM 1718 C CA . ASP B 1 84 ? 17.25 0.738 -0.721 1 98.38 84 ASP B CA 1
ATOM 1719 C C . ASP B 1 84 ? 15.906 -0.001 -0.784 1 98.38 84 ASP B C 1
ATOM 1721 O O . ASP B 1 84 ? 15.68 -0.949 -0.03 1 98.38 84 ASP B O 1
ATOM 1725 N N . CYS B 1 85 ? 15.016 0.382 -1.798 1 98.62 85 CYS B N 1
ATOM 1726 C CA . CYS B 1 85 ? 13.688 -0.185 -1.988 1 98.62 85 CYS B CA 1
ATOM 1727 C C . CYS B 1 85 ? 13.664 -1.137 -3.18 1 98.62 85 CYS B C 1
ATOM 1729 O O . CYS B 1 85 ? 12.594 -1.465 -3.697 1 98.62 85 CYS B O 1
ATOM 1731 N N . THR B 1 86 ? 14.828 -1.578 -3.594 1 98.88 86 THR B N 1
ATOM 1732 C CA . THR B 1 86 ? 14.922 -2.439 -4.766 1 98.88 86 THR B CA 1
ATOM 1733 C C . THR B 1 86 ? 14.188 -3.756 -4.535 1 98.88 86 THR B C 1
ATOM 1735 O O . THR B 1 86 ? 14.32 -4.367 -3.471 1 98.88 86 THR B O 1
ATOM 1738 N N . LEU B 1 87 ? 13.398 -4.184 -5.531 1 98.81 87 LEU B N 1
ATOM 1739 C CA . LEU B 1 87 ? 12.664 -5.445 -5.48 1 98.81 87 LEU B CA 1
ATOM 1740 C C . LEU B 1 87 ? 13.406 -6.531 -6.25 1 98.81 87 LEU B C 1
ATOM 1742 O O . LEU B 1 87 ? 13.781 -6.332 -7.406 1 98.81 87 LEU B O 1
ATOM 1746 N N . LEU B 1 88 ? 13.648 -7.59 -5.578 1 98.88 88 LEU B N 1
ATOM 1747 C CA . LEU B 1 88 ? 14.117 -8.797 -6.242 1 98.88 88 LEU B CA 1
ATOM 1748 C C . LEU B 1 88 ? 12.961 -9.742 -6.543 1 98.88 88 LEU B C 1
ATOM 1750 O O . LEU B 1 88 ? 12.266 -10.188 -5.629 1 98.88 88 LEU B O 1
ATOM 1754 N N . ILE B 1 89 ? 12.695 -10.016 -7.793 1 98.88 89 ILE B N 1
ATOM 1755 C CA . ILE B 1 89 ? 11.703 -10.992 -8.234 1 98.88 89 ILE B CA 1
ATOM 1756 C C . ILE B 1 89 ? 12.398 -12.297 -8.602 1 98.88 89 ILE B C 1
ATOM 1758 O O . ILE B 1 89 ? 13.172 -12.352 -9.562 1 98.88 89 ILE B O 1
ATOM 1762 N N . ARG B 1 90 ? 12.125 -13.312 -7.793 1 98.81 90 ARG B N 1
ATOM 1763 C CA . ARG B 1 90 ? 12.727 -14.625 -8.031 1 98.81 90 ARG B CA 1
ATOM 1764 C C . ARG B 1 90 ? 11.93 -15.406 -9.07 1 98.81 90 ARG B C 1
ATOM 1766 O O . ARG B 1 90 ? 10.695 -15.383 -9.062 1 98.81 90 ARG B O 1
ATOM 1773 N N . ARG B 1 91 ? 12.648 -16.078 -9.992 1 98.25 91 ARG B N 1
ATOM 1774 C CA . ARG B 1 91 ? 12.023 -16.938 -10.992 1 98.25 91 ARG B CA 1
ATOM 1775 C C . ARG B 1 91 ? 10.852 -16.234 -11.672 1 98.25 91 ARG B C 1
ATOM 1777 O O . ARG B 1 91 ? 9.711 -16.688 -11.578 1 98.25 91 ARG B O 1
ATOM 1784 N N . ALA B 1 92 ? 11.211 -15.211 -12.375 1 98.69 92 ALA B N 1
ATOM 1785 C CA . ALA B 1 92 ? 10.195 -14.414 -13.062 1 98.69 92 ALA B CA 1
ATOM 1786 C C . ALA B 1 92 ? 9.234 -15.312 -13.844 1 98.69 92 ALA B C 1
ATOM 1788 O O . ALA B 1 92 ? 9.656 -16.281 -14.469 1 98.69 92 ALA B O 1
ATOM 1789 N N . SER B 1 93 ? 7.961 -15.031 -13.766 1 97.38 93 SER B N 1
ATOM 1790 C CA . SER B 1 93 ? 6.965 -15.836 -14.469 1 97.38 93 SER B CA 1
ATOM 1791 C C . SER B 1 93 ? 5.938 -14.953 -15.172 1 97.38 93 SER B C 1
ATOM 1793 O O . SER B 1 93 ? 5.547 -13.906 -14.641 1 97.38 93 SER B O 1
ATOM 1795 N N . LEU B 1 94 ? 5.547 -15.406 -16.359 1 97.38 94 LEU B N 1
ATOM 1796 C CA . LEU B 1 94 ? 4.551 -14.68 -17.141 1 97.38 94 LEU B CA 1
ATOM 1797 C C . LEU B 1 94 ? 3.25 -14.531 -16.359 1 97.38 94 LEU B C 1
ATOM 1799 O O . LEU B 1 94 ? 2.627 -13.469 -16.375 1 97.38 94 LEU B O 1
ATOM 1803 N N . GLN B 1 95 ? 2.875 -15.5 -15.633 1 96.5 95 GLN B N 1
ATOM 1804 C CA . GLN B 1 95 ? 1.591 -15.57 -14.945 1 96.5 95 GLN B CA 1
ATOM 1805 C C . GLN B 1 95 ? 1.524 -14.555 -13.805 1 96.5 95 GLN B C 1
ATOM 1807 O O . GLN B 1 95 ? 0.48 -13.945 -13.57 1 96.5 95 GLN B O 1
ATOM 1812 N N . PHE B 1 96 ? 2.701 -14.344 -13.094 1 97.5 96 PHE B N 1
ATOM 1813 C CA . PHE B 1 96 ? 2.594 -13.617 -11.836 1 97.5 96 PHE B CA 1
ATOM 1814 C C . PHE B 1 96 ? 3.344 -12.289 -11.914 1 97.5 96 PHE B C 1
ATOM 1816 O O . PHE B 1 96 ? 3.045 -11.359 -11.172 1 97.5 96 PHE B O 1
ATOM 1823 N N . ASP B 1 97 ? 4.301 -12.172 -12.898 1 98.38 97 ASP B N 1
ATOM 1824 C CA . ASP B 1 97 ? 5.23 -11.055 -12.766 1 98.38 97 ASP B CA 1
ATOM 1825 C C . ASP B 1 97 ? 5.086 -10.07 -13.922 1 98.38 97 ASP B C 1
ATOM 1827 O O . ASP B 1 97 ? 5.508 -8.922 -13.828 1 98.38 97 ASP B O 1
ATOM 1831 N N . ASP B 1 98 ? 4.461 -10.484 -15.047 1 98.5 98 ASP B N 1
ATOM 1832 C CA . ASP B 1 98 ? 4.242 -9.586 -16.188 1 98.5 98 ASP B CA 1
ATOM 1833 C C . ASP B 1 98 ? 3.273 -8.469 -15.82 1 98.5 98 ASP B C 1
ATOM 1835 O O . ASP B 1 98 ? 2.213 -8.719 -15.25 1 98.5 98 ASP B O 1
ATOM 1839 N N . GLY B 1 99 ? 3.695 -7.254 -16.109 1 98.69 99 GLY B N 1
ATOM 1840 C CA . GLY B 1 99 ? 2.791 -6.168 -15.773 1 98.69 99 GLY B CA 1
ATOM 1841 C C . GLY B 1 99 ? 3.504 -4.848 -15.555 1 98.69 99 GLY B C 1
ATOM 1842 O O . GLY B 1 99 ? 4.664 -4.688 -15.938 1 98.69 99 GLY B O 1
ATOM 1843 N N . LEU B 1 100 ? 2.848 -3.807 -14.969 1 98.88 100 LEU B N 1
ATOM 1844 C CA . LEU B 1 100 ? 3.35 -2.471 -14.672 1 98.88 100 LEU B CA 1
ATOM 1845 C C . LEU B 1 100 ? 3.684 -2.334 -13.188 1 98.88 100 LEU B C 1
ATOM 1847 O O . LEU B 1 100 ? 2.797 -2.416 -12.336 1 98.88 100 LEU B O 1
ATOM 1851 N N . TRP B 1 101 ? 4.945 -2.154 -12.914 1 98.88 101 TRP B N 1
ATOM 1852 C CA . TRP B 1 101 ? 5.434 -2.084 -11.547 1 98.88 101 TRP B CA 1
ATOM 1853 C C . TRP B 1 101 ? 5.746 -0.643 -11.148 1 98.88 101 TRP B C 1
ATOM 1855 O O . TRP B 1 101 ? 6.125 0.17 -12 1 98.88 101 TRP B O 1
ATOM 1865 N N . GLU B 1 102 ? 5.562 -0.334 -9.906 1 98.81 102 GLU B N 1
ATOM 1866 C CA . GLU B 1 102 ? 5.828 1.001 -9.383 1 98.81 102 GLU B CA 1
ATOM 1867 C C . GLU B 1 102 ? 6.441 0.932 -7.984 1 98.81 102 GLU B C 1
ATOM 1869 O O . GLU B 1 102 ? 5.988 0.157 -7.141 1 98.81 102 GLU B O 1
ATOM 1874 N N . CYS B 1 103 ? 7.496 1.614 -7.762 1 98.81 103 CYS B N 1
ATOM 1875 C CA . CYS B 1 103 ? 8.102 1.782 -6.445 1 98.81 103 CYS B CA 1
ATOM 1876 C C . CYS B 1 103 ? 7.516 2.992 -5.727 1 98.81 103 CYS B C 1
ATOM 1878 O O . CYS B 1 103 ? 7.473 4.09 -6.285 1 98.81 103 CYS B O 1
ATOM 1880 N N . GLN B 1 104 ? 7.086 2.816 -4.5 1 98.69 104 GLN B N 1
ATOM 1881 C CA . GLN B 1 104 ? 6.523 3.908 -3.715 1 98.69 104 GLN B CA 1
ATOM 1882 C C . GLN B 1 104 ? 7.148 3.965 -2.322 1 98.69 104 GLN B C 1
ATOM 1884 O O . GLN B 1 104 ? 7.656 2.957 -1.823 1 98.69 104 GLN B O 1
ATOM 1889 N N . VAL B 1 105 ? 7.102 5.137 -1.709 1 98.62 105 VAL B N 1
ATOM 1890 C CA . VAL B 1 105 ? 7.566 5.352 -0.342 1 98.62 105 VAL B CA 1
ATOM 1891 C C . VAL B 1 105 ? 6.594 6.27 0.395 1 98.62 105 VAL B C 1
ATOM 1893 O O . VAL B 1 105 ? 6.227 7.332 -0.114 1 98.62 105 VAL B O 1
ATOM 1896 N N . THR B 1 106 ? 6.098 5.84 1.573 1 98.44 106 THR B N 1
ATOM 1897 C CA . THR B 1 106 ? 5.254 6.719 2.379 1 98.44 106 THR B CA 1
ATOM 1898 C C . THR B 1 106 ? 6.02 7.965 2.807 1 98.44 106 THR B C 1
ATOM 1900 O O . THR B 1 106 ? 7.254 7.984 2.766 1 98.44 106 THR B O 1
ATOM 1903 N N . SER B 1 107 ? 5.266 8.961 3.215 1 97.69 107 SER B N 1
ATOM 1904 C CA . SER B 1 107 ? 5.887 10.195 3.689 1 97.69 107 SER B CA 1
ATOM 1905 C C . SER B 1 107 ? 6.676 9.953 4.973 1 97.69 107 SER B C 1
ATOM 1907 O O . SER B 1 107 ? 6.367 9.039 5.738 1 97.69 107 SER B O 1
ATOM 1909 N N . SER B 1 108 ? 7.723 10.766 5.199 1 96.06 108 SER B N 1
ATOM 1910 C CA . SER B 1 108 ? 8.492 10.695 6.434 1 96.06 108 SER B CA 1
ATOM 1911 C C . SER B 1 108 ? 7.648 11.086 7.637 1 96.06 108 SER B C 1
ATOM 1913 O O . SER B 1 108 ? 7.867 10.594 8.75 1 96.06 108 SER B O 1
ATOM 1915 N N . ASP B 1 109 ? 6.723 12.047 7.367 1 95.56 109 ASP B N 1
ATOM 1916 C CA . ASP B 1 109 ? 5.719 12.523 8.32 1 95.56 109 ASP B CA 1
ATOM 1917 C C . ASP B 1 109 ? 4.469 13.016 7.598 1 95.56 109 ASP B C 1
ATOM 1919 O O . ASP B 1 109 ? 4.52 13.352 6.414 1 95.56 109 ASP B O 1
ATOM 1923 N N . PHE B 1 110 ? 3.303 13.031 8.297 1 95.75 110 PHE B N 1
ATOM 1924 C CA . PHE B 1 110 ? 2.07 13.391 7.605 1 95.75 110 PHE B CA 1
ATOM 1925 C C . PHE B 1 110 ? 2.146 14.812 7.07 1 95.75 110 PHE B C 1
ATOM 1927 O O . PHE B 1 110 ? 1.51 15.141 6.062 1 95.75 110 PHE B O 1
ATOM 1934 N N . ASN B 1 111 ? 2.967 15.617 7.746 1 94.5 111 ASN B N 1
ATOM 1935 C CA . ASN B 1 111 ? 2.977 17.031 7.395 1 94.5 111 ASN B CA 1
ATOM 1936 C C . ASN B 1 111 ? 4.113 17.375 6.43 1 94.5 111 ASN B C 1
ATOM 1938 O O . ASN B 1 111 ? 4.242 18.516 5.988 1 94.5 111 ASN B O 1
ATOM 1942 N N . ARG B 1 112 ? 4.98 16.438 6.094 1 94.25 112 ARG B N 1
ATOM 1943 C CA . ARG B 1 112 ? 6.082 16.672 5.16 1 94.25 112 ARG B CA 1
ATOM 1944 C C . ARG B 1 112 ? 5.633 16.453 3.721 1 94.25 112 ARG B C 1
ATOM 1946 O O . ARG B 1 112 ? 6.254 16.969 2.787 1 94.25 112 ARG B O 1
ATOM 1953 N N . GLN B 1 113 ? 4.539 15.719 3.496 1 91.38 113 GLN B N 1
ATOM 1954 C CA . GLN B 1 113 ? 3.945 15.492 2.184 1 91.38 113 GLN B CA 1
ATOM 1955 C C . GLN B 1 113 ? 5.008 15.102 1.16 1 91.38 113 GLN B C 1
ATOM 1957 O O . GLN B 1 113 ? 5.004 15.602 0.033 1 91.38 113 GLN B O 1
ATOM 1962 N N . ASP B 1 114 ? 6.039 14.312 1.54 1 96.75 114 ASP B N 1
ATOM 1963 C CA . ASP B 1 114 ? 7.164 13.906 0.7 1 96.75 114 ASP B CA 1
ATOM 1964 C C . ASP B 1 114 ? 7.055 12.438 0.304 1 96.75 114 ASP B C 1
ATOM 1966 O O . ASP B 1 114 ? 8.07 11.766 0.104 1 96.75 114 ASP B O 1
ATOM 1970 N N . ALA B 1 115 ? 5.812 11.898 0.288 1 98.31 115 ALA B N 1
ATOM 1971 C CA . ALA B 1 115 ? 5.605 10.555 -0.243 1 98.31 115 ALA B CA 1
ATOM 1972 C C . ALA B 1 115 ? 6.078 10.461 -1.69 1 98.31 115 ALA B C 1
ATOM 1974 O O . ALA B 1 115 ? 5.973 11.422 -2.451 1 98.31 115 ALA B O 1
ATOM 1975 N N . LEU B 1 116 ? 6.594 9.297 -2.074 1 98.5 116 LEU B N 1
ATOM 1976 C CA . LEU B 1 116 ? 7.137 9.102 -3.414 1 98.5 116 LEU B CA 1
ATOM 1977 C C . LEU B 1 116 ? 6.371 8.008 -4.156 1 98.5 116 LEU B C 1
ATOM 1979 O O . LEU B 1 116 ? 5.945 7.023 -3.551 1 98.5 116 LEU B O 1
ATOM 1983 N N . SER B 1 117 ? 6.168 8.18 -5.43 1 98.62 117 SER B N 1
ATOM 1984 C CA . SER B 1 117 ? 5.707 7.164 -6.375 1 98.62 117 SER B CA 1
ATOM 1985 C C . SER B 1 117 ? 6.445 7.266 -7.703 1 98.62 117 SER B C 1
ATOM 1987 O O . SER B 1 117 ? 6.48 8.336 -8.32 1 98.62 117 SER B O 1
ATOM 1989 N N . SER B 1 118 ? 7.074 6.184 -8.109 1 98.81 118 SER B N 1
ATOM 1990 C CA . SER B 1 118 ? 7.773 6.188 -9.391 1 98.81 118 SER B CA 1
ATOM 1991 C C . SER B 1 118 ? 6.797 6.094 -10.555 1 98.81 118 SER B C 1
ATOM 1993 O O . SER B 1 118 ? 5.609 5.82 -10.359 1 98.81 118 SER B O 1
ATOM 1995 N N . GLU B 1 119 ? 7.328 6.383 -11.766 1 98.44 119 GLU B N 1
ATOM 1996 C CA . GLU B 1 119 ? 6.559 6.02 -12.953 1 98.44 119 GLU B CA 1
ATOM 1997 C C . GLU B 1 119 ? 6.328 4.512 -13.023 1 98.44 119 GLU B C 1
ATOM 1999 O O . GLU B 1 119 ? 7.047 3.738 -12.383 1 98.44 119 GLU B O 1
ATOM 2004 N N . GLN B 1 120 ? 5.242 4.156 -13.766 1 98.56 120 GLN B N 1
ATOM 2005 C CA . GLN B 1 120 ? 5.023 2.738 -14.023 1 98.56 120 GLN B CA 1
ATOM 2006 C C . GLN B 1 120 ? 6.121 2.17 -14.922 1 98.56 120 GLN B C 1
ATOM 2008 O O . GLN B 1 120 ? 6.469 2.764 -15.938 1 98.56 120 GLN B O 1
ATOM 2013 N N . SER B 1 121 ? 6.734 1.108 -14.492 1 98.81 121 SER B N 1
ATOM 2014 C CA . SER B 1 121 ? 7.766 0.378 -15.219 1 98.81 121 SER B CA 1
ATOM 2015 C C . SER B 1 121 ? 7.211 -0.912 -15.82 1 98.81 121 SER B C 1
ATOM 2017 O O . SER B 1 121 ? 6.711 -1.773 -15.094 1 98.81 121 SER B O 1
ATOM 2019 N N . ARG B 1 122 ? 7.305 -1.039 -17.078 1 98.94 122 ARG B N 1
ATOM 2020 C CA . ARG B 1 122 ? 6.84 -2.248 -17.734 1 98.94 122 ARG B CA 1
ATOM 2021 C C . ARG B 1 122 ? 7.863 -3.373 -17.609 1 98.94 122 ARG B C 1
ATOM 2023 O O . ARG B 1 122 ? 8.992 -3.248 -18.094 1 98.94 122 ARG B O 1
ATOM 2030 N N . LEU B 1 123 ? 7.504 -4.43 -16.938 1 98.94 123 LEU B N 1
ATOM 2031 C CA . LEU B 1 123 ? 8.289 -5.656 -16.922 1 98.94 123 LEU B CA 1
ATOM 2032 C C . LEU B 1 123 ? 7.676 -6.703 -17.844 1 98.94 123 LEU B C 1
ATOM 2034 O O . LEU B 1 123 ? 6.566 -7.18 -17.609 1 98.94 123 LEU B O 1
ATOM 2038 N N . LEU B 1 124 ? 8.352 -7.047 -18.859 1 98.81 124 LEU B N 1
ATOM 2039 C CA . LEU B 1 124 ? 7.902 -8.047 -19.828 1 98.81 124 LEU B CA 1
ATOM 2040 C C . LEU B 1 124 ? 8.617 -9.383 -19.594 1 98.81 124 LEU B C 1
ATOM 2042 O O . LEU B 1 124 ? 9.844 -9.43 -19.531 1 98.81 124 LEU B O 1
ATOM 2046 N N . ILE B 1 125 ? 7.844 -10.391 -19.391 1 98.62 125 ILE B N 1
ATOM 2047 C CA . ILE B 1 125 ? 8.406 -11.727 -19.234 1 98.62 125 ILE B CA 1
ATOM 2048 C C . ILE B 1 125 ? 8.43 -12.445 -20.578 1 98.62 125 ILE B C 1
ATOM 2050 O O . ILE B 1 125 ? 7.387 -12.617 -21.219 1 98.62 125 ILE B O 1
ATOM 2054 N N . ARG B 1 126 ? 9.609 -12.836 -20.969 1 96.62 126 ARG B N 1
ATOM 2055 C CA . ARG B 1 126 ? 9.781 -13.547 -22.219 1 96.62 126 ARG B CA 1
ATOM 2056 C C . ARG B 1 126 ? 9.633 -15.055 -22.031 1 96.62 126 ARG B C 1
ATOM 2058 O O . ARG B 1 126 ? 10.164 -15.609 -21.062 1 96.62 126 ARG B O 1
ATOM 2065 N N . GLY B 1 127 ? 8.555 -15.703 -22.719 1 85.56 127 GLY B N 1
ATOM 2066 C CA . GLY B 1 127 ? 8.328 -17.141 -22.656 1 85.56 127 GLY B CA 1
ATOM 2067 C C . GLY B 1 127 ? 9.484 -17.953 -23.219 1 85.56 127 GLY B C 1
ATOM 2068 O O . GLY B 1 127 ? 10.375 -17.406 -23.859 1 85.56 127 GLY B O 1
ATOM 2069 N N . GLU B 1 128 ? 9.641 -19.234 -22.688 1 64.12 128 GLU B N 1
ATOM 2070 C CA . GLU B 1 128 ? 10.523 -20.172 -23.375 1 64.12 128 GLU B CA 1
ATOM 2071 C C . GLU B 1 128 ? 10.031 -20.438 -24.797 1 64.12 128 GLU B C 1
ATOM 2073 O O . GLU B 1 128 ? 8.836 -20.594 -25.031 1 64.12 128 GLU B O 1
ATOM 2078 N N . THR B 1 129 ? 10.492 -19.656 -25.734 1 54.31 129 THR B N 1
ATOM 2079 C CA . THR B 1 129 ? 10.258 -20.156 -27.094 1 54.31 129 THR B CA 1
ATOM 2080 C C . THR B 1 129 ? 10.352 -21.688 -27.125 1 54.31 129 THR B C 1
ATOM 2082 O O . THR B 1 129 ? 11.297 -22.266 -26.594 1 54.31 129 THR B O 1
ATOM 2085 N N . LEU B 1 130 ? 9.234 -22.375 -27.062 1 47.41 130 LEU B N 1
ATOM 2086 C CA . LEU B 1 130 ? 9.289 -23.781 -27.438 1 47.41 130 LEU B CA 1
ATOM 2087 C C . LEU B 1 130 ? 10.266 -24 -28.578 1 47.41 130 LEU B C 1
ATOM 2089 O O . LEU B 1 130 ? 10.141 -23.391 -29.641 1 47.41 130 LEU B O 1
ATOM 2093 N N . LEU B 1 131 ? 11.5 -24.094 -28.328 1 37.75 131 LEU B N 1
ATOM 2094 C CA . LEU B 1 131 ? 12.188 -24.828 -29.391 1 37.75 131 LEU B CA 1
ATOM 2095 C C . LEU B 1 131 ? 11.5 -26.156 -29.672 1 37.75 131 LEU B C 1
ATOM 2097 O O . LEU B 1 131 ? 11.031 -26.812 -28.75 1 37.75 131 LEU B O 1
#

Sequence (262 aa):
MTLDRSIVRSSILLFVACTWCNSVVGEQQFIEKPPLYQEVSSGDDVQLRCTVQDKRGQCIWQKDRRPVGMHPEKYEWASGRGSDCTLLIRRASLQFDDGLWECQVTSSDFNRQDALSSEQSRLLIRGETLLMTLDRSIVRSSILLFVACTWCNSVVGEQQFIEKPPLYQEVSSGDDVQLRCTVQDKRGQCIWQKDRRPVGMHPEKYEWASGRGSDCTLLIRRASLQFDDGLWECQVTSSDFNRQDALSSEQSRLLIRGETLL